Protein AF-A0A9Q3UA24-F1 (afdb_monomer)

Organism: Vibrio parahaemolyticus (NCBI:txid670)

Mean predicted aligned error: 13.11 Å

Solvent-accessible surface area (backbone atoms only — not comparable to full-atom values): 11423 Å² total; per-residue (Å²): 134,86,59,79,54,67,36,32,55,66,57,48,47,68,75,70,37,90,43,80,88,61,27,72,55,59,34,85,90,37,58,76,43,28,66,66,48,48,51,57,54,49,65,65,33,68,74,48,33,72,74,38,55,70,89,58,57,77,62,57,69,77,78,42,65,43,31,48,72,56,51,52,56,50,50,55,53,46,52,54,48,32,48,52,50,36,46,42,69,78,36,76,86,59,73,47,37,17,38,29,96,87,63,34,32,39,41,38,40,73,34,93,51,100,86,33,54,26,25,39,40,36,32,44,69,58,14,75,74,53,70,50,74,25,78,46,70,66,63,48,52,50,50,39,55,76,67,54,42,40,82,32,88,62,48,72,72,66,42,74,84,38,50,52,17,49,38,28,44,54,46,50,54,28,50,74,71,72,35,56,62,73,58,40,44,71,72,43,53,84,41,70,65,50,43,65,45,51,56,87,81,112

pLDDT: mean 80.79, std 12.77, range [42.59, 96.12]

Sequence (202 aa):
MQTNKPITLQTYKNETTFYPEKDLFNDTLLEGVNEQSFELWLKGFPAFQRRFGTTEGKRNLSEMTLPCNKWYRYAEKFEAHCLAETIKSKYPEGFFECRNQNGEIAAFLPEPSDKANFRIALYSLNGPITHHTYNSREEALEELAKSGFKHEEGAVDSLPGILSFDRGVTIGLWADEGIWPSVGFERDKHLPHIKREFAENY

Secondary structure (DSSP, 8-state):
-----EEEHHHHHHHH-SSGGG-GGG-TTSTT-SHHHHHHHHHT-HHHHHHH-SSSTTS-GGG-EEEHHHHHHHHHHHHHHHHHHHHHHH-TT--EEEE-TTS-EEEEEE-SSTT-SEEEEEEETTEEEEEEEESSHHHHHHHHHHTT-EE-TTTGGGSTT-HHHHHHHHHHHHHHTT--HHHHHHHHTTSHHHHHHTTT--

Radius of gyration: 21.51 Å; Cα contacts (8 Å, |Δi|>4): 253; chains: 1; bounding box: 49×52×47 Å

Nearest PDB structures (foldseek):
  6v5b-assembly1_C  TM=6.022E-01  e=2.918E+00  Homo sapiens
  8p94-assembly1_D  TM=7.166E-01  e=6.642E+00  Homo sapiens
  8ezb-assembly1_G  TM=4.521E-01  e=4.669E+00  Homo sapiens
  2bkd-assembly1_N  TM=2.950E-01  e=3.481E+00  Homo sapiens

Foldseek 3Di:
DQDQDWDAPVVLQVVPPPDPCPRQQPPPVFPPRHPVSLQVVQCPDPVSCVVCVPPNVPDDSRPGTGRSVVSVVSSVVVSVVSVVVSQCVVCVVDWFWWAAPQLKIWIWGADPDPPAGIKIWIAHLQATDDMDGHNDPVVVVVVCVVVRIDTDPCSVVVRPPSLNHLLNVQCVVCVVVVHHPVRSCVVCVVPPSSCVSCVPPD

Structure (mmCIF, N/CA/C/O backbone):
data_AF-A0A9Q3UA24-F1
#
_entry.id   AF-A0A9Q3UA24-F1
#
loop_
_atom_site.group_PDB
_atom_site.id
_atom_site.type_symbol
_atom_site.label_atom_id
_atom_site.label_alt_id
_atom_site.label_comp_id
_atom_site.label_asym_id
_atom_site.label_entity_id
_atom_site.label_seq_id
_atom_site.pdbx_PDB_ins_code
_atom_site.Cartn_x
_atom_site.Cartn_y
_atom_site.Cartn_z
_atom_site.occupancy
_atom_site.B_iso_or_equiv
_atom_site.auth_seq_id
_atom_site.auth_comp_id
_atom_site.auth_asym_id
_atom_site.auth_atom_id
_atom_site.pdbx_PDB_model_num
ATOM 1 N N . MET A 1 1 ? 16.301 5.078 -22.016 1.00 43.72 1 MET A N 1
ATOM 2 C CA . MET A 1 1 ? 16.229 3.896 -22.907 1.00 43.72 1 MET A CA 1
ATOM 3 C C . MET A 1 1 ? 16.800 2.701 -22.154 1.00 43.72 1 MET A C 1
ATOM 5 O O . MET A 1 1 ? 18.013 2.601 -22.056 1.00 43.72 1 MET A O 1
ATOM 9 N N . GLN A 1 2 ? 15.968 1.839 -21.560 1.00 51.19 2 GLN A N 1
ATOM 10 C CA . GLN A 1 2 ? 16.469 0.613 -20.921 1.00 51.19 2 GLN A CA 1
ATOM 11 C C . GLN A 1 2 ? 16.849 -0.390 -22.011 1.00 51.19 2 GLN A C 1
ATOM 13 O O . GLN A 1 2 ? 16.019 -0.771 -22.838 1.00 51.19 2 GLN A O 1
ATOM 18 N N . THR A 1 3 ? 18.120 -0.772 -22.060 1.00 53.69 3 THR A N 1
ATOM 19 C CA . THR A 1 3 ? 18.618 -1.727 -23.045 1.00 53.69 3 THR A CA 1
ATOM 20 C C . THR A 1 3 ? 18.126 -3.132 -22.671 1.00 53.69 3 THR A C 1
ATOM 22 O O . THR A 1 3 ? 18.281 -3.593 -21.544 1.00 53.69 3 THR A O 1
ATOM 25 N N . ASN A 1 4 ? 17.540 -3.863 -23.624 1.00 69.38 4 ASN A N 1
ATOM 26 C CA . ASN A 1 4 ? 17.191 -5.288 -23.456 1.00 69.38 4 ASN A CA 1
ATOM 27 C C . ASN A 1 4 ? 18.434 -6.206 -23.459 1.00 69.38 4 ASN A C 1
ATOM 29 O O . ASN A 1 4 ? 18.313 -7.424 -23.604 1.00 69.38 4 ASN A O 1
ATOM 33 N N . LYS A 1 5 ? 19.639 -5.635 -23.346 1.00 82.00 5 LYS A N 1
ATOM 34 C CA . LYS A 1 5 ? 20.890 -6.386 -23.373 1.00 82.00 5 LYS A CA 1
ATOM 35 C C . LYS A 1 5 ? 21.009 -7.199 -22.076 1.00 82.00 5 LYS A C 1
ATOM 37 O O . LYS A 1 5 ? 20.758 -6.647 -21.005 1.00 82.00 5 LYS A O 1
ATOM 42 N N . PRO A 1 6 ? 21.374 -8.492 -22.146 1.00 87.00 6 PRO A N 1
ATOM 43 C CA . PRO A 1 6 ? 21.710 -9.255 -20.954 1.00 87.00 6 PRO A CA 1
ATOM 44 C C . PRO A 1 6 ? 22.911 -8.626 -20.241 1.00 87.00 6 PRO A C 1
ATOM 46 O O . PRO A 1 6 ? 23.958 -8.419 -20.855 1.00 87.00 6 PRO A O 1
ATOM 49 N N . ILE A 1 7 ? 22.746 -8.328 -18.958 1.00 87.94 7 ILE A N 1
ATOM 50 C CA . ILE A 1 7 ? 23.768 -7.771 -18.070 1.00 87.94 7 ILE A CA 1
ATOM 51 C C . ILE A 1 7 ? 23.879 -8.640 -16.817 1.00 87.94 7 ILE A C 1
ATOM 53 O O . ILE A 1 7 ? 22.926 -9.342 -16.462 1.00 87.94 7 ILE A O 1
ATOM 57 N N . THR A 1 8 ? 25.033 -8.619 -16.156 1.00 88.50 8 THR A N 1
ATOM 58 C CA . THR A 1 8 ? 25.208 -9.293 -14.860 1.00 88.50 8 THR A CA 1
ATOM 59 C C . THR A 1 8 ? 24.512 -8.513 -13.747 1.00 88.50 8 THR A C 1
ATOM 61 O O . THR A 1 8 ? 24.179 -7.338 -13.927 1.00 88.50 8 THR A O 1
ATOM 64 N N . LEU A 1 9 ? 24.324 -9.141 -12.582 1.00 85.75 9 LEU A N 1
ATOM 65 C CA . LEU A 1 9 ? 23.828 -8.435 -11.398 1.00 85.75 9 LEU A CA 1
ATOM 66 C C . LEU A 1 9 ? 24.750 -7.268 -11.014 1.00 85.75 9 LEU A C 1
ATOM 68 O O . LEU A 1 9 ? 24.262 -6.184 -10.719 1.00 85.75 9 LEU A O 1
ATOM 72 N N . GLN A 1 10 ? 26.073 -7.453 -11.091 1.00 86.00 10 GLN A N 1
ATOM 73 C CA . GLN A 1 10 ? 27.031 -6.387 -10.782 1.00 86.00 10 GLN A CA 1
ATOM 74 C C . GLN A 1 10 ? 26.877 -5.189 -11.725 1.00 86.00 10 GLN A C 1
ATOM 76 O O . GLN A 1 10 ? 26.888 -4.044 -11.281 1.00 86.00 10 GLN A O 1
ATOM 81 N N . THR A 1 11 ? 26.721 -5.439 -13.029 1.00 86.88 11 THR A N 1
ATOM 82 C CA . THR A 1 11 ? 26.482 -4.366 -14.000 1.00 86.88 11 THR A CA 1
ATOM 83 C C . THR A 1 11 ? 25.153 -3.669 -13.728 1.00 86.88 11 THR A C 1
ATOM 85 O O . THR A 1 11 ? 25.121 -2.446 -13.729 1.00 86.88 11 THR A O 1
ATOM 88 N N . TYR A 1 12 ? 24.090 -4.421 -13.426 1.00 87.19 12 TYR A N 1
ATOM 89 C CA . TYR A 1 12 ? 22.802 -3.849 -13.028 1.00 87.19 12 TYR A CA 1
ATOM 90 C C . TYR A 1 12 ? 22.945 -2.930 -11.807 1.00 87.19 12 TYR A C 1
ATOM 92 O O . TYR A 1 12 ? 22.549 -1.773 -11.884 1.00 87.19 12 TYR A O 1
ATOM 100 N N . LYS A 1 13 ? 23.594 -3.397 -10.731 1.00 84.12 13 LYS A N 1
ATOM 101 C CA . LYS A 1 13 ? 23.851 -2.597 -9.524 1.00 84.12 13 LYS A CA 1
ATOM 102 C C . LYS A 1 13 ? 24.604 -1.308 -9.841 1.00 84.12 13 LYS A C 1
ATOM 104 O O . LYS A 1 13 ? 24.186 -0.243 -9.414 1.00 84.12 13 LYS A O 1
ATOM 109 N N . ASN A 1 14 ? 25.674 -1.385 -10.630 1.00 82.88 14 ASN A N 1
ATOM 110 C CA . ASN A 1 14 ? 26.445 -0.199 -11.011 1.00 82.88 14 ASN A CA 1
ATOM 111 C C . ASN A 1 14 ? 25.615 0.811 -11.827 1.00 82.88 14 ASN A C 1
ATOM 113 O O . ASN A 1 14 ? 25.883 2.006 -11.766 1.00 82.88 14 ASN A O 1
ATOM 117 N N . GLU A 1 15 ? 24.635 0.343 -12.607 1.00 81.75 15 GLU A N 1
ATOM 118 C CA . GLU A 1 15 ? 23.749 1.200 -13.404 1.00 81.75 15 GLU A CA 1
ATOM 119 C C . GLU A 1 15 ? 22.594 1.803 -12.587 1.00 81.75 15 GLU A C 1
ATOM 121 O O . GLU A 1 15 ? 22.107 2.878 -12.937 1.00 81.75 15 GLU A O 1
ATOM 126 N N . THR A 1 16 ? 22.135 1.133 -11.524 1.00 74.06 16 THR A N 1
ATOM 127 C CA . THR A 1 16 ? 20.965 1.561 -10.734 1.00 74.06 16 THR A CA 1
ATOM 128 C C . THR A 1 16 ? 21.309 2.209 -9.397 1.00 74.06 16 THR A C 1
ATOM 130 O O . THR A 1 16 ? 20.525 3.006 -8.883 1.00 74.06 16 THR A O 1
ATOM 133 N N . THR A 1 17 ? 22.472 1.899 -8.830 1.00 69.12 17 THR A N 1
ATOM 134 C CA . THR A 1 17 ? 22.925 2.410 -7.536 1.00 69.12 17 THR A CA 1
ATOM 135 C C . THR A 1 17 ? 23.747 3.677 -7.753 1.00 69.12 17 THR A C 1
ATOM 137 O O . THR A 1 17 ? 24.965 3.640 -7.902 1.00 69.12 17 THR A O 1
ATOM 140 N N . PHE A 1 18 ? 23.069 4.827 -7.782 1.00 54.69 18 PHE A N 1
ATOM 141 C CA . PHE A 1 18 ? 23.724 6.137 -7.912 1.00 54.69 18 PHE A CA 1
ATOM 142 C C . PHE A 1 18 ? 24.484 6.565 -6.647 1.00 54.69 18 PHE A C 1
ATOM 144 O O . PHE A 1 18 ? 25.401 7.378 -6.729 1.00 54.69 18 PHE A O 1
ATOM 151 N N . TYR A 1 19 ? 24.100 6.021 -5.491 1.00 54.62 19 TYR A N 1
ATOM 152 C CA . TYR A 1 19 ? 24.671 6.322 -4.182 1.00 54.62 19 TYR A CA 1
ATOM 153 C C . TYR A 1 19 ? 24.793 5.019 -3.372 1.00 54.62 19 TYR A C 1
ATOM 155 O O . TYR A 1 19 ? 23.822 4.260 -3.368 1.00 54.62 19 TYR A O 1
ATOM 163 N N . PRO A 1 20 ? 25.925 4.722 -2.705 1.00 56.66 20 PRO A N 1
ATOM 164 C CA . PRO A 1 20 ? 26.114 3.480 -1.940 1.00 56.66 20 PRO A CA 1
ATOM 165 C C . PRO A 1 20 ? 25.064 3.232 -0.846 1.00 56.66 20 PRO A C 1
ATOM 167 O O . PRO A 1 20 ? 24.703 2.089 -0.590 1.00 56.66 20 PRO A O 1
ATOM 170 N N . GLU A 1 21 ? 24.537 4.293 -0.236 1.00 53.41 21 GLU A N 1
ATOM 171 C CA . GLU A 1 21 ? 23.437 4.271 0.739 1.00 53.41 21 GLU A CA 1
ATOM 172 C C . GLU A 1 21 ? 22.056 3.986 0.121 1.00 53.41 21 GLU A C 1
ATOM 174 O O . GLU A 1 21 ? 21.080 3.813 0.841 1.00 53.41 21 GLU A O 1
ATOM 179 N N . LYS A 1 22 ? 21.970 3.940 -1.212 1.00 53.28 22 LYS A N 1
ATOM 180 C CA . LYS A 1 22 ? 20.790 3.526 -1.986 1.00 53.28 22 LYS A CA 1
ATOM 181 C C . LYS A 1 22 ? 21.005 2.181 -2.681 1.00 53.28 22 LYS A C 1
ATOM 183 O O . LYS A 1 22 ? 20.247 1.833 -3.587 1.00 53.28 22 LYS A O 1
ATOM 188 N N . ASP A 1 23 ? 22.062 1.448 -2.323 1.00 67.75 23 ASP A N 1
ATOM 189 C CA . ASP A 1 23 ? 22.209 0.063 -2.759 1.00 67.75 23 ASP A CA 1
ATOM 190 C C . ASP A 1 23 ? 21.119 -0.754 -2.074 1.00 67.75 23 ASP A C 1
ATOM 192 O O . ASP A 1 23 ? 21.172 -0.949 -0.861 1.00 67.75 23 ASP A O 1
ATOM 196 N N . LEU A 1 24 ? 20.150 -1.241 -2.857 1.00 64.44 24 LEU A N 1
ATOM 197 C CA . LEU A 1 24 ? 19.078 -2.096 -2.352 1.00 64.44 24 LEU A CA 1
ATOM 198 C C . LEU A 1 24 ? 19.654 -3.223 -1.492 1.00 64.44 24 LEU A C 1
ATOM 200 O O . LEU A 1 24 ? 19.088 -3.538 -0.464 1.00 64.44 24 LEU A O 1
ATOM 204 N N . PHE A 1 25 ? 20.805 -3.793 -1.859 1.00 71.06 25 PHE A N 1
ATOM 205 C CA . PHE A 1 25 ? 21.423 -4.919 -1.149 1.00 71.06 25 PHE A CA 1
ATOM 206 C C . PHE A 1 25 ? 22.255 -4.522 0.081 1.00 71.06 25 PHE A C 1
ATOM 208 O O . PHE A 1 25 ? 23.028 -5.341 0.577 1.00 71.06 25 PHE A O 1
ATOM 215 N N . ASN A 1 26 ? 22.136 -3.277 0.537 1.00 65.88 26 ASN A N 1
ATOM 216 C CA . ASN A 1 26 ? 22.785 -2.757 1.736 1.00 65.88 26 ASN A CA 1
ATOM 217 C C . ASN A 1 26 ? 21.831 -1.869 2.558 1.00 65.88 26 ASN A C 1
ATOM 219 O O . ASN A 1 26 ? 22.284 -1.028 3.336 1.00 65.88 26 ASN A O 1
ATOM 223 N N . ASP A 1 27 ? 20.517 -2.020 2.360 1.00 63.12 27 ASP A N 1
ATOM 224 C CA . ASP A 1 27 ? 19.518 -1.253 3.097 1.00 63.12 27 ASP A CA 1
ATOM 225 C C . ASP A 1 27 ? 19.470 -1.718 4.559 1.00 63.12 27 ASP A C 1
ATOM 227 O O . ASP A 1 27 ? 19.056 -2.834 4.873 1.00 63.12 27 ASP A O 1
ATOM 231 N N . THR A 1 28 ? 19.916 -0.850 5.466 1.00 58.38 28 THR A N 1
ATOM 232 C CA . THR A 1 28 ? 19.961 -1.120 6.907 1.00 58.38 28 THR A CA 1
ATOM 233 C C . THR A 1 28 ? 18.598 -0.992 7.588 1.00 58.38 28 THR A C 1
ATOM 235 O O . THR A 1 28 ? 18.466 -1.389 8.747 1.00 58.38 28 THR A O 1
ATOM 238 N N . LEU A 1 29 ? 17.583 -0.452 6.903 1.00 58.34 29 LEU A N 1
ATOM 239 C CA . LEU A 1 29 ? 16.221 -0.302 7.423 1.00 58.34 29 LEU A CA 1
ATOM 240 C C . LEU A 1 29 ? 15.387 -1.579 7.255 1.00 58.34 29 LEU A C 1
ATOM 242 O O . LEU A 1 29 ? 14.440 -1.799 8.020 1.00 58.34 29 LEU A O 1
ATOM 246 N N . LEU A 1 30 ? 15.745 -2.422 6.283 1.00 62.00 30 LEU A N 1
ATOM 247 C CA . LEU A 1 30 ? 15.066 -3.673 5.961 1.00 62.00 30 LEU A CA 1
ATOM 248 C C . LEU A 1 30 ? 15.888 -4.875 6.456 1.00 62.00 30 LEU A C 1
ATOM 250 O O . LEU A 1 30 ? 17.040 -5.080 6.072 1.00 62.00 30 LEU A O 1
ATOM 254 N N . GLU A 1 31 ? 15.295 -5.705 7.313 1.00 60.44 31 GLU A N 1
ATOM 255 C CA . GLU A 1 31 ? 15.982 -6.866 7.878 1.00 60.44 31 GLU A CA 1
ATOM 256 C C . GLU A 1 31 ? 16.335 -7.886 6.786 1.00 60.44 31 GLU A C 1
ATOM 258 O O . GLU A 1 31 ? 15.507 -8.282 5.965 1.00 60.44 31 GLU A O 1
ATOM 263 N N . GLY A 1 32 ? 17.592 -8.341 6.787 1.00 63.91 32 GLY A N 1
ATOM 264 C CA . GLY A 1 32 ? 18.045 -9.424 5.915 1.00 63.91 32 GLY A CA 1
ATOM 265 C C . GLY A 1 32 ? 18.234 -9.043 4.446 1.00 63.91 32 GLY A C 1
ATOM 266 O O . GLY A 1 32 ? 18.469 -9.942 3.635 1.00 63.91 32 GLY A O 1
ATOM 267 N N . VAL A 1 33 ? 18.182 -7.757 4.086 1.00 74.38 33 VAL A N 1
ATOM 268 C CA . VAL A 1 33 ? 18.399 -7.312 2.705 1.00 74.38 33 VAL A CA 1
ATOM 269 C C . VAL A 1 33 ? 19.886 -7.293 2.370 1.00 74.38 33 VAL A C 1
ATOM 271 O O . VAL A 1 33 ? 20.628 -6.387 2.72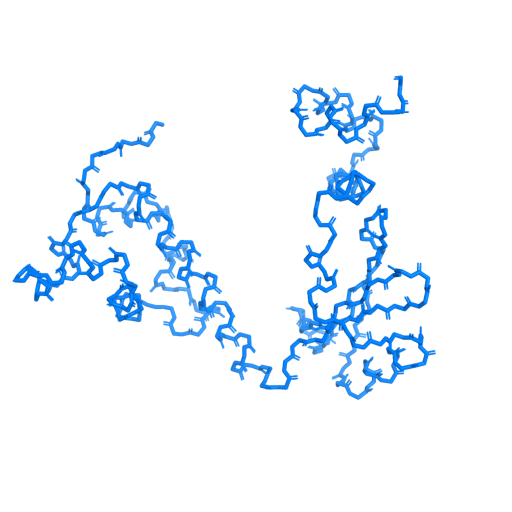6 1.00 74.38 33 VAL A O 1
ATOM 274 N N . ASN A 1 34 ? 20.332 -8.339 1.680 1.00 83.19 34 ASN A N 1
ATOM 275 C CA . ASN A 1 34 ? 21.683 -8.450 1.144 1.00 83.19 34 ASN A CA 1
ATOM 276 C C . ASN A 1 34 ? 21.708 -9.371 -0.085 1.00 83.19 34 ASN A C 1
ATOM 278 O O . ASN A 1 34 ? 20.728 -10.057 -0.392 1.00 83.19 34 ASN A O 1
ATOM 282 N N . GLU A 1 35 ? 22.838 -9.391 -0.795 1.00 81.88 35 GLU A N 1
ATOM 283 C CA . GLU A 1 35 ? 23.000 -10.184 -2.022 1.00 81.88 35 GLU A CA 1
ATOM 284 C C . GLU A 1 35 ? 22.788 -11.687 -1.799 1.00 81.88 35 GLU A C 1
ATOM 286 O O . GLU A 1 35 ? 22.205 -12.358 -2.650 1.00 81.88 35 GLU A O 1
ATOM 291 N N . GLN A 1 36 ? 23.212 -12.218 -0.649 1.00 83.38 36 GLN A N 1
ATOM 292 C CA . GLN A 1 36 ? 23.066 -13.636 -0.327 1.00 83.38 36 GLN A CA 1
ATOM 293 C C . GLN A 1 36 ? 21.593 -14.008 -0.114 1.00 83.38 36 GLN A C 1
ATOM 295 O O . GLN A 1 36 ? 21.119 -15.009 -0.657 1.00 83.38 36 GLN A O 1
ATOM 300 N N . SER A 1 37 ? 20.848 -13.191 0.630 1.00 84.38 37 SER A N 1
ATOM 301 C CA . SER A 1 37 ? 19.404 -13.359 0.816 1.00 84.38 37 SER A CA 1
ATOM 302 C C . SER A 1 37 ? 18.651 -13.238 -0.508 1.00 84.38 37 SER A C 1
ATOM 304 O O . SER A 1 37 ? 17.760 -14.044 -0.780 1.00 84.38 37 SER A O 1
ATOM 306 N N . PHE A 1 38 ? 19.041 -12.288 -1.364 1.00 87.00 38 PHE A N 1
ATOM 307 C CA . PHE A 1 38 ? 18.468 -12.143 -2.701 1.00 87.00 38 PHE A CA 1
ATOM 308 C C . PHE A 1 38 ? 18.719 -13.377 -3.565 1.00 87.00 38 PHE A C 1
ATOM 310 O O . PHE A 1 38 ? 17.803 -13.864 -4.225 1.00 87.00 38 PHE A O 1
ATOM 317 N N . GLU A 1 39 ? 19.939 -13.918 -3.542 1.00 85.62 39 GLU A N 1
ATOM 318 C CA . GLU A 1 39 ? 20.287 -15.129 -4.278 1.00 85.62 39 GLU A CA 1
ATOM 319 C C . GLU A 1 39 ? 19.446 -16.330 -3.831 1.00 85.62 39 GLU A C 1
ATOM 321 O O . GLU A 1 39 ? 18.909 -17.058 -4.674 1.00 85.62 39 GLU A O 1
ATOM 326 N N . LEU A 1 40 ? 19.302 -16.529 -2.519 1.00 85.12 40 LEU A N 1
ATOM 327 C CA . LEU A 1 40 ? 18.481 -17.600 -1.951 1.00 85.12 40 LEU A CA 1
ATOM 328 C C . LEU A 1 40 ? 17.008 -17.441 -2.338 1.00 85.12 40 LEU A C 1
ATOM 330 O O . LEU A 1 40 ? 16.394 -18.390 -2.832 1.00 85.12 40 LEU A O 1
ATOM 334 N N . TRP A 1 41 ? 16.466 -16.233 -2.175 1.00 88.31 41 TRP A N 1
ATOM 335 C CA . TRP A 1 41 ? 15.093 -15.900 -2.540 1.00 88.31 41 TRP A CA 1
ATOM 336 C C . TRP A 1 41 ? 14.838 -16.135 -4.031 1.00 88.31 41 TRP A C 1
ATOM 338 O O . TRP A 1 41 ? 13.898 -16.841 -4.398 1.00 88.31 41 TRP A O 1
ATOM 348 N N . LEU A 1 42 ? 15.719 -15.636 -4.904 1.00 86.50 42 LEU A N 1
ATOM 349 C CA . LEU A 1 42 ? 15.587 -15.732 -6.357 1.00 86.50 42 LEU A CA 1
ATOM 350 C C . LEU A 1 42 ? 15.642 -17.185 -6.842 1.00 86.50 42 LEU A C 1
ATOM 352 O O . LEU A 1 42 ? 14.843 -17.585 -7.695 1.00 86.50 42 LEU A O 1
ATOM 356 N N . LYS A 1 43 ? 16.531 -18.002 -6.261 1.00 82.62 43 LYS A N 1
ATOM 357 C CA . LYS A 1 43 ? 16.606 -19.449 -6.522 1.00 82.62 43 LYS A CA 1
ATOM 358 C C . LYS A 1 43 ? 15.339 -20.194 -6.100 1.00 82.62 43 LYS A C 1
ATOM 360 O O . LYS A 1 43 ? 15.102 -21.281 -6.621 1.00 82.62 43 LYS A O 1
ATOM 365 N N . GLY A 1 44 ? 14.512 -19.620 -5.228 1.00 80.94 44 GLY A N 1
ATOM 366 C CA . GLY A 1 44 ? 13.187 -20.128 -4.868 1.00 80.94 44 GLY A CA 1
ATOM 367 C C . GLY A 1 44 ? 12.089 -19.858 -5.906 1.00 80.94 44 GLY A C 1
ATOM 368 O O . GLY A 1 44 ? 11.048 -20.509 -5.863 1.00 80.94 44 GLY A O 1
ATOM 369 N N . PHE A 1 45 ? 12.288 -18.950 -6.874 1.00 82.38 45 PHE A N 1
ATOM 370 C CA . PHE A 1 45 ? 11.243 -18.613 -7.850 1.00 82.38 45 PHE A CA 1
ATOM 371 C C . PHE A 1 45 ? 11.073 -19.708 -8.909 1.00 82.38 45 PHE A C 1
ATOM 373 O O . PHE A 1 45 ? 11.991 -19.932 -9.702 1.00 82.38 45 PHE A O 1
ATOM 380 N N . PRO A 1 46 ? 9.871 -20.292 -9.087 1.00 77.38 46 PRO A N 1
ATOM 381 C CA . PRO A 1 46 ? 9.652 -21.350 -10.079 1.00 77.38 46 PRO A CA 1
ATOM 382 C C . PRO A 1 46 ? 9.951 -20.916 -11.520 1.00 77.38 46 PRO A C 1
ATOM 384 O O . PRO A 1 46 ? 10.374 -21.706 -12.361 1.00 77.38 46 PRO A O 1
ATOM 387 N N . ALA A 1 47 ? 9.724 -19.641 -11.850 1.00 76.00 47 ALA A N 1
ATOM 388 C CA . ALA A 1 47 ? 10.070 -19.091 -13.162 1.00 76.00 47 ALA A CA 1
ATOM 389 C C . ALA A 1 47 ? 11.590 -18.986 -13.375 1.00 76.00 47 ALA A C 1
ATOM 391 O O . ALA A 1 47 ? 12.064 -19.176 -14.493 1.00 76.00 47 ALA A O 1
ATOM 392 N N . PHE A 1 48 ? 12.340 -18.705 -12.308 1.00 78.75 48 PHE A N 1
ATOM 393 C CA . PHE A 1 48 ? 13.797 -18.658 -12.332 1.00 78.75 48 PHE A CA 1
ATOM 394 C C . PHE A 1 48 ? 14.378 -20.075 -12.421 1.00 78.75 48 PHE A C 1
ATOM 396 O O . PHE A 1 48 ? 15.165 -20.362 -13.321 1.00 78.75 48 PHE A O 1
ATOM 403 N N . GLN A 1 49 ? 13.886 -21.001 -11.592 1.00 76.69 49 GLN A N 1
ATOM 404 C CA . GLN A 1 49 ? 14.272 -22.415 -11.612 1.00 76.69 49 GLN A CA 1
ATOM 405 C C . GLN A 1 49 ? 13.987 -23.095 -12.954 1.00 76.69 49 GLN A C 1
ATOM 407 O O . GLN A 1 49 ? 14.815 -23.848 -13.449 1.00 76.69 49 GLN A O 1
ATOM 412 N N . ARG A 1 50 ? 12.855 -22.814 -13.608 1.00 75.00 50 ARG A N 1
ATOM 413 C CA . ARG A 1 50 ? 12.578 -23.386 -14.939 1.00 75.00 50 ARG A CA 1
ATOM 414 C C . ARG A 1 50 ? 13.571 -22.934 -16.006 1.00 75.00 50 ARG A C 1
ATOM 416 O O . ARG A 1 50 ? 13.838 -23.684 -16.936 1.00 75.00 50 ARG A O 1
ATOM 423 N N . ARG A 1 51 ? 14.095 -21.713 -15.887 1.00 72.69 51 ARG A N 1
ATOM 424 C CA . ARG A 1 51 ? 15.010 -21.130 -16.871 1.00 72.69 51 ARG A CA 1
ATOM 425 C C . ARG A 1 51 ? 16.471 -21.486 -16.607 1.00 72.69 51 ARG A C 1
ATOM 427 O O . ARG A 1 51 ? 17.211 -21.661 -17.563 1.00 72.69 51 ARG A O 1
ATOM 434 N N . PHE A 1 52 ? 16.864 -21.591 -15.340 1.00 71.19 52 PHE A N 1
ATOM 435 C CA . PHE A 1 52 ? 18.265 -21.754 -14.936 1.00 71.19 52 PHE A CA 1
ATOM 436 C C . PHE A 1 52 ? 18.530 -23.018 -14.109 1.00 71.19 52 PHE A C 1
ATOM 438 O O . PHE A 1 52 ? 19.668 -23.289 -13.764 1.00 71.19 52 PHE A O 1
ATOM 445 N N . GLY A 1 53 ? 17.513 -23.816 -13.782 1.00 62.47 53 GLY A N 1
ATOM 446 C CA . GLY A 1 53 ? 17.624 -24.987 -12.904 1.00 62.47 53 GLY A CA 1
ATOM 447 C C . GLY A 1 53 ? 18.093 -26.275 -13.583 1.00 62.47 53 GLY A C 1
ATOM 448 O O . GLY A 1 53 ? 18.288 -27.274 -12.896 1.00 62.47 53 GLY A O 1
ATOM 449 N N . THR A 1 54 ? 18.307 -26.284 -14.903 1.00 56.53 54 THR A N 1
ATOM 450 C CA . THR A 1 54 ? 18.864 -27.443 -15.621 1.00 56.53 54 THR A CA 1
ATOM 451 C C . THR A 1 54 ? 20.331 -27.185 -15.964 1.00 56.53 54 THR A C 1
ATOM 453 O O . THR A 1 54 ? 20.648 -26.358 -16.808 1.00 56.53 54 THR A O 1
ATOM 456 N N . THR A 1 55 ? 21.231 -27.868 -15.248 1.00 54.22 55 THR A N 1
ATOM 457 C CA . THR A 1 55 ? 22.700 -27.955 -15.442 1.00 54.22 55 THR A CA 1
ATOM 458 C C . THR A 1 55 ? 23.515 -26.648 -15.333 1.00 54.22 55 THR A C 1
ATOM 460 O O . THR A 1 55 ? 24.626 -26.683 -14.814 1.00 54.22 55 THR A O 1
ATOM 463 N N . GLU A 1 56 ? 22.966 -25.484 -15.691 1.00 51.66 56 GLU A N 1
ATOM 464 C CA . GLU A 1 56 ? 23.518 -24.144 -15.417 1.00 51.66 56 GLU A CA 1
ATOM 465 C C . GLU A 1 56 ? 23.205 -23.638 -13.992 1.00 51.66 56 GLU A C 1
ATOM 467 O O . GLU A 1 56 ? 23.789 -22.657 -13.535 1.00 51.66 56 GLU A O 1
ATOM 472 N N . GLY A 1 57 ? 22.348 -24.348 -13.249 1.00 48.62 57 GLY A N 1
ATOM 473 C CA . GLY A 1 57 ? 21.836 -23.973 -11.919 1.00 48.62 57 GLY A CA 1
ATOM 474 C C . GLY A 1 57 ? 22.824 -24.068 -10.757 1.00 48.62 57 GLY A C 1
ATOM 475 O O . GLY A 1 57 ? 22.424 -23.936 -9.603 1.00 48.62 57 GLY A O 1
ATOM 476 N N . LYS A 1 58 ? 24.106 -24.307 -11.051 1.00 51.78 58 LYS A N 1
ATOM 477 C CA . LYS A 1 58 ? 25.213 -24.241 -10.086 1.00 51.78 58 LYS A CA 1
ATOM 478 C C . LYS A 1 58 ? 26.116 -23.020 -10.275 1.00 51.78 58 LYS A C 1
ATOM 480 O O . LYS A 1 58 ? 27.043 -22.859 -9.489 1.00 51.78 58 LYS A O 1
ATOM 485 N N . ARG A 1 59 ? 25.885 -22.185 -11.295 1.00 58.62 59 ARG A N 1
ATOM 486 C CA . ARG A 1 59 ? 26.628 -20.927 -11.430 1.00 58.62 59 ARG A CA 1
ATOM 487 C C . ARG A 1 59 ? 26.240 -19.984 -10.292 1.00 58.62 59 ARG A C 1
ATOM 489 O O . ARG A 1 59 ? 25.072 -19.931 -9.902 1.00 58.62 59 ARG A O 1
ATOM 496 N N . ASN A 1 60 ? 27.221 -19.275 -9.749 1.00 66.56 60 ASN A N 1
ATOM 497 C CA . ASN A 1 60 ? 26.971 -18.217 -8.774 1.00 66.56 60 ASN A CA 1
ATOM 498 C C . ASN A 1 60 ? 26.161 -17.100 -9.447 1.00 66.56 60 ASN A C 1
ATOM 500 O O . ASN A 1 60 ? 26.319 -16.858 -10.646 1.00 66.56 60 ASN A O 1
ATOM 504 N N . LEU A 1 61 ? 25.303 -16.405 -8.694 1.00 73.62 61 LEU A N 1
ATOM 505 C CA . LEU A 1 61 ? 24.483 -15.302 -9.219 1.00 73.62 61 LEU A CA 1
ATOM 506 C C . LEU A 1 61 ? 25.313 -14.233 -9.963 1.00 73.62 61 LEU A C 1
ATOM 508 O O . LEU A 1 61 ? 24.839 -13.637 -10.930 1.00 73.62 61 LEU A O 1
ATOM 512 N N . SER A 1 62 ? 26.571 -14.050 -9.555 1.00 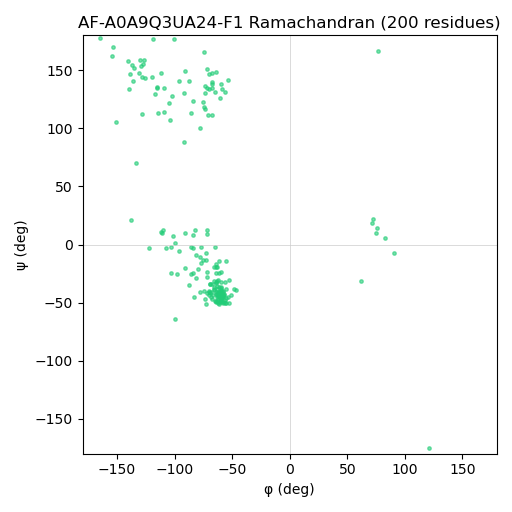70.94 62 SER A N 1
ATOM 513 C CA . SER A 1 62 ? 27.558 -13.153 -10.167 1.00 70.94 62 SER A CA 1
ATOM 514 C C . SER A 1 62 ? 27.900 -13.481 -11.628 1.00 70.94 62 SER A C 1
ATOM 516 O O . SER A 1 62 ? 28.293 -12.591 -12.379 1.00 70.94 62 SER A O 1
ATOM 518 N N . GLU A 1 63 ? 27.720 -14.731 -12.054 1.00 74.44 63 GLU A N 1
ATOM 519 C CA . GLU A 1 63 ? 28.019 -15.212 -13.409 1.00 74.44 63 GLU A CA 1
ATOM 520 C C . GLU A 1 63 ? 26.780 -15.221 -14.319 1.00 74.44 63 GLU A C 1
ATOM 522 O O . GLU A 1 63 ? 26.872 -15.518 -15.513 1.00 74.44 63 GLU A O 1
ATOM 527 N N . MET A 1 64 ? 25.601 -14.918 -13.770 1.00 80.25 64 MET A N 1
ATOM 528 C CA . MET A 1 64 ? 24.341 -14.950 -14.504 1.00 80.25 64 MET A CA 1
ATOM 529 C C . MET A 1 64 ? 24.068 -13.624 -15.202 1.00 80.25 64 MET A C 1
ATOM 531 O O . MET A 1 64 ? 24.261 -12.549 -14.638 1.00 80.25 64 MET A O 1
ATOM 535 N N . THR A 1 65 ? 23.534 -13.700 -16.422 1.00 85.31 65 THR A N 1
ATOM 536 C CA . THR A 1 65 ? 23.107 -12.517 -17.176 1.00 85.31 65 THR A CA 1
ATOM 537 C C . THR A 1 65 ? 21.609 -12.531 -17.444 1.00 85.31 65 THR A C 1
ATOM 539 O O . THR A 1 65 ? 21.079 -13.496 -18.002 1.00 85.31 65 THR A O 1
ATOM 542 N N . LEU A 1 66 ? 20.932 -11.428 -17.128 1.00 85.44 66 LEU A N 1
ATOM 543 C CA . LEU A 1 66 ? 19.528 -11.185 -17.457 1.00 85.44 66 LEU A CA 1
ATOM 544 C C . LEU A 1 66 ? 19.367 -9.821 -18.130 1.00 85.44 66 LEU A C 1
ATOM 546 O O . LEU A 1 66 ? 20.170 -8.922 -17.890 1.00 85.44 66 LEU A O 1
ATOM 550 N N . PRO A 1 67 ? 18.329 -9.629 -18.962 1.00 88.56 67 PRO A N 1
ATOM 551 C CA . PRO A 1 67 ? 17.946 -8.293 -19.401 1.00 88.56 67 PRO A CA 1
ATOM 552 C C . PRO A 1 67 ? 17.714 -7.362 -18.200 1.00 88.56 67 PRO A C 1
ATOM 554 O O . PRO A 1 67 ? 17.127 -7.790 -17.204 1.00 88.56 67 PRO A O 1
ATOM 557 N N . CYS A 1 68 ? 18.121 -6.095 -18.309 1.00 84.00 68 CYS A N 1
ATOM 558 C CA . CYS A 1 68 ? 18.030 -5.106 -17.225 1.00 84.00 68 CYS A CA 1
ATOM 559 C C . CYS A 1 68 ? 16.621 -5.024 -16.594 1.00 84.00 68 CYS A C 1
ATOM 561 O O . CYS A 1 68 ? 16.464 -5.078 -15.377 1.00 84.00 68 CYS A O 1
ATOM 563 N N . ASN A 1 69 ? 15.564 -5.036 -17.412 1.00 82.69 69 ASN A N 1
ATOM 564 C CA . ASN A 1 69 ? 14.177 -5.014 -16.928 1.00 82.69 69 ASN A CA 1
ATOM 565 C C . ASN A 1 69 ? 13.764 -6.257 -16.113 1.00 82.69 69 ASN A C 1
ATOM 567 O O . ASN A 1 69 ? 12.815 -6.198 -15.332 1.00 82.69 69 ASN A O 1
ATOM 571 N N . LYS A 1 70 ? 14.428 -7.402 -16.305 1.00 86.56 70 LYS A N 1
ATOM 572 C CA . LYS A 1 70 ? 14.191 -8.607 -15.506 1.00 86.56 70 LYS A CA 1
ATOM 573 C C . LYS A 1 70 ? 14.871 -8.487 -14.153 1.00 86.56 70 LYS A C 1
ATOM 575 O O . LYS A 1 70 ? 14.233 -8.841 -13.169 1.00 86.56 70 LYS A O 1
ATOM 580 N N . TRP A 1 71 ? 16.094 -7.954 -14.106 1.00 86.81 71 TRP A N 1
ATOM 581 C CA . TRP A 1 71 ? 16.752 -7.627 -12.840 1.00 86.81 71 TRP A CA 1
ATOM 582 C C . TRP A 1 71 ? 15.912 -6.662 -12.017 1.00 86.81 71 TRP A C 1
ATOM 584 O O . TRP A 1 71 ? 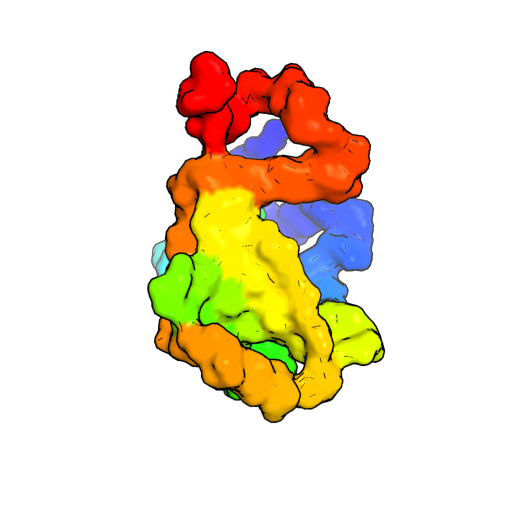15.583 -6.989 -10.883 1.00 86.81 71 TRP A O 1
ATOM 594 N N . TYR A 1 72 ? 15.454 -5.570 -12.632 1.00 84.69 72 TYR A N 1
ATOM 595 C CA . TYR A 1 72 ? 14.582 -4.594 -11.982 1.00 84.69 72 TYR A CA 1
ATOM 596 C C . TYR A 1 72 ? 13.345 -5.237 -11.339 1.00 84.69 72 TYR A C 1
ATOM 598 O O . TYR A 1 72 ? 13.103 -5.070 -10.151 1.00 84.69 72 TYR A O 1
ATOM 606 N N . ARG A 1 73 ? 12.608 -6.068 -12.088 1.00 85.75 73 ARG A N 1
ATOM 607 C CA . ARG A 1 73 ? 11.414 -6.755 -11.561 1.00 85.75 73 ARG A CA 1
ATOM 608 C C . AR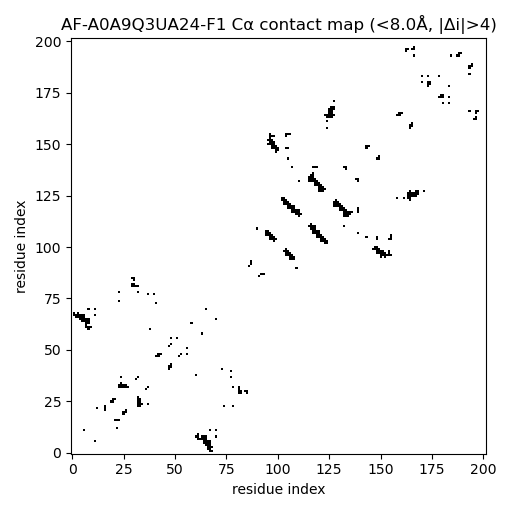G A 1 73 ? 11.711 -7.741 -10.433 1.00 85.75 73 ARG A C 1
ATOM 610 O O . ARG A 1 73 ? 10.837 -7.989 -9.610 1.00 85.75 73 ARG A O 1
ATOM 617 N N . TYR A 1 74 ? 12.873 -8.392 -10.444 1.00 88.25 74 TYR A N 1
ATOM 618 C CA . TYR A 1 74 ? 13.259 -9.277 -9.346 1.00 88.25 74 TYR A CA 1
ATOM 619 C C . TYR A 1 74 ? 13.676 -8.476 -8.113 1.00 88.25 74 TYR A C 1
ATOM 621 O O . TYR A 1 74 ? 13.274 -8.851 -7.021 1.00 88.25 74 TYR A O 1
ATOM 629 N N . ALA A 1 75 ? 14.409 -7.377 -8.296 1.00 85.44 75 ALA A N 1
ATOM 630 C CA . ALA A 1 75 ? 14.807 -6.470 -7.226 1.00 85.44 75 ALA A CA 1
ATOM 631 C C . ALA A 1 75 ? 13.585 -5.848 -6.527 1.00 85.44 75 ALA A C 1
ATOM 633 O O . ALA A 1 75 ? 13.445 -6.008 -5.324 1.00 85.44 75 ALA A O 1
ATOM 634 N N . GLU A 1 76 ? 12.644 -5.275 -7.283 1.00 82.25 76 GLU A N 1
ATOM 635 C CA . GLU A 1 76 ? 11.395 -4.691 -6.758 1.00 82.25 76 GLU A CA 1
ATOM 636 C C . GLU A 1 76 ? 10.566 -5.713 -5.957 1.00 82.25 76 GLU A C 1
ATOM 638 O O . GLU A 1 76 ? 10.075 -5.444 -4.864 1.00 82.25 76 GLU A O 1
ATOM 643 N N . LYS A 1 77 ? 10.439 -6.941 -6.472 1.00 85.38 77 LYS A N 1
ATOM 644 C CA . LYS A 1 77 ? 9.726 -8.014 -5.765 1.00 85.38 77 LYS A CA 1
ATOM 645 C C . LYS A 1 77 ? 10.454 -8.496 -4.515 1.00 85.38 77 LYS A C 1
ATOM 647 O O . LYS A 1 77 ? 9.797 -8.925 -3.570 1.00 85.38 77 LYS A O 1
ATOM 652 N N . PHE A 1 78 ? 11.782 -8.494 -4.540 1.00 85.56 78 PHE A N 1
ATOM 653 C CA . PHE A 1 78 ? 12.587 -8.865 -3.387 1.00 85.56 78 PHE A CA 1
ATOM 654 C C . PHE A 1 78 ? 12.495 -7.805 -2.296 1.00 85.56 78 PHE A C 1
ATOM 656 O O . PHE A 1 78 ? 12.268 -8.153 -1.147 1.00 85.56 78 PHE A O 1
ATOM 663 N N . GLU A 1 79 ? 12.570 -6.528 -2.663 1.00 78.12 79 GLU A N 1
ATOM 664 C CA . GLU A 1 79 ? 12.353 -5.399 -1.760 1.00 78.12 79 GLU A CA 1
ATOM 665 C C . GLU A 1 79 ? 10.987 -5.496 -1.073 1.00 78.12 79 GLU A C 1
ATOM 667 O O . GLU A 1 79 ? 10.910 -5.497 0.154 1.00 78.12 79 GLU A O 1
ATOM 672 N N . ALA A 1 80 ? 9.915 -5.708 -1.846 1.00 72.88 80 ALA A N 1
ATOM 673 C CA . ALA A 1 80 ? 8.574 -5.907 -1.299 1.00 72.88 80 ALA A CA 1
ATOM 674 C C . ALA A 1 80 ? 8.490 -7.128 -0.363 1.00 72.88 80 ALA A C 1
ATOM 676 O O . ALA A 1 80 ? 7.823 -7.081 0.671 1.00 72.88 80 ALA A O 1
ATOM 677 N N . HIS A 1 81 ? 9.179 -8.223 -0.704 1.00 81.06 81 HIS A N 1
ATOM 678 C CA . HIS A 1 81 ? 9.262 -9.404 0.154 1.00 81.06 81 HIS A CA 1
ATOM 679 C C . HIS A 1 81 ? 9.987 -9.102 1.471 1.00 81.06 81 HIS A C 1
ATOM 681 O O . HIS A 1 81 ? 9.463 -9.426 2.532 1.00 81.06 81 HIS A O 1
ATOM 687 N N . CYS A 1 82 ? 11.153 -8.462 1.424 1.00 75.62 82 CYS A N 1
ATOM 688 C CA . CYS A 1 82 ? 11.925 -8.115 2.611 1.00 75.62 82 CYS A CA 1
ATOM 689 C C . CYS A 1 82 ? 11.211 -7.095 3.493 1.00 75.62 82 CYS A C 1
ATOM 691 O O . CYS A 1 82 ? 11.252 -7.225 4.714 1.00 75.62 82 CYS A O 1
ATOM 693 N N . LEU A 1 83 ? 10.502 -6.133 2.900 1.00 67.50 83 LEU A N 1
ATOM 694 C CA . LEU A 1 83 ? 9.612 -5.237 3.629 1.00 67.50 83 LEU A CA 1
ATOM 695 C C . LEU A 1 83 ? 8.543 -6.039 4.376 1.00 67.50 83 LEU A C 1
ATOM 697 O O . LEU A 1 83 ? 8.400 -5.882 5.587 1.00 67.50 83 LEU A O 1
ATOM 701 N N . ALA A 1 84 ? 7.854 -6.956 3.693 1.00 66.25 84 ALA A N 1
ATOM 702 C CA . ALA A 1 84 ? 6.838 -7.799 4.314 1.00 66.25 84 ALA A CA 1
ATOM 703 C C . ALA A 1 84 ? 7.403 -8.668 5.453 1.00 66.25 84 ALA A C 1
ATOM 705 O O . ALA A 1 84 ? 6.788 -8.750 6.513 1.00 66.25 84 ALA A O 1
ATOM 706 N N . GLU A 1 85 ? 8.569 -9.293 5.272 1.00 70.31 85 GLU A N 1
ATOM 707 C CA . GLU A 1 85 ? 9.211 -10.103 6.318 1.00 70.31 85 GLU A CA 1
ATOM 708 C C . GLU A 1 85 ? 9.709 -9.251 7.495 1.00 70.31 85 GLU A C 1
ATOM 710 O O . GLU A 1 85 ? 9.483 -9.621 8.644 1.00 70.31 85 GLU A O 1
ATOM 715 N N . THR A 1 86 ? 10.293 -8.077 7.233 1.00 63.78 86 THR A N 1
ATOM 716 C CA . THR A 1 86 ? 10.693 -7.112 8.276 1.00 63.78 86 THR A CA 1
ATOM 717 C C . THR A 1 86 ? 9.491 -6.699 9.112 1.00 63.78 86 THR A C 1
ATOM 719 O O . THR A 1 86 ? 9.559 -6.652 10.338 1.00 63.78 86 THR A O 1
ATOM 722 N N . ILE A 1 87 ? 8.363 -6.424 8.459 1.00 60.53 87 ILE A N 1
ATOM 723 C CA . ILE A 1 87 ? 7.130 -6.096 9.160 1.00 60.53 87 ILE A CA 1
ATOM 724 C C . ILE A 1 87 ? 6.653 -7.298 9.983 1.00 60.53 87 ILE A C 1
ATOM 726 O O . ILE A 1 87 ? 6.376 -7.125 11.164 1.00 60.53 87 ILE A O 1
ATOM 730 N N . LYS A 1 88 ? 6.570 -8.507 9.419 1.00 64.00 88 LYS A N 1
ATOM 731 C CA . LYS A 1 88 ? 6.139 -9.698 10.177 1.00 64.00 88 LYS A CA 1
ATOM 732 C C . LYS A 1 88 ? 7.025 -9.962 11.398 1.00 64.00 88 LYS A C 1
ATOM 734 O O . LYS A 1 88 ? 6.507 -10.321 12.447 1.00 64.00 88 LYS A O 1
ATOM 739 N N . SER A 1 89 ? 8.338 -9.777 11.258 1.00 65.81 89 SER A N 1
ATOM 740 C CA . SER A 1 89 ? 9.326 -9.904 12.337 1.00 65.81 89 SER A CA 1
ATOM 741 C C . SER A 1 89 ? 9.069 -8.886 13.452 1.00 65.81 89 SER A C 1
ATOM 743 O O . SER A 1 89 ? 8.933 -9.254 14.619 1.00 65.81 89 SER A O 1
ATOM 745 N N . LYS A 1 90 ? 8.918 -7.605 13.090 1.00 56.12 90 LYS A N 1
ATOM 746 C CA . LYS A 1 90 ? 8.675 -6.509 14.042 1.00 56.12 90 LYS A CA 1
ATOM 747 C C . LYS A 1 90 ? 7.268 -6.533 14.647 1.00 56.12 90 LYS A C 1
ATOM 749 O O . LYS A 1 90 ? 7.078 -6.078 15.772 1.00 56.12 90 LYS A O 1
ATOM 754 N N . TYR A 1 91 ? 6.293 -7.074 13.920 1.00 60.59 91 TYR A N 1
ATOM 755 C CA . TYR A 1 91 ? 4.873 -7.087 14.272 1.00 60.59 91 TYR A CA 1
ATOM 756 C C . TYR A 1 91 ? 4.289 -8.495 14.065 1.00 60.59 91 TYR A C 1
ATOM 758 O O . TYR A 1 91 ? 3.473 -8.705 13.164 1.00 60.59 91 TYR A O 1
ATOM 766 N N . PRO A 1 92 ? 4.675 -9.475 14.904 1.00 59.25 92 PRO A N 1
ATOM 767 C CA . PRO A 1 92 ? 4.286 -10.881 14.749 1.00 59.25 92 PRO A CA 1
ATOM 768 C C . PRO A 1 92 ? 2.778 -11.118 14.900 1.00 59.25 92 PRO A C 1
ATOM 770 O O . PRO A 1 92 ? 2.259 -12.123 14.423 1.00 59.25 92 PRO A O 1
ATOM 773 N N . GLU A 1 93 ? 2.062 -10.175 15.517 1.00 65.56 93 GLU A N 1
ATOM 774 C CA . GLU A 1 93 ? 0.598 -10.182 15.610 1.00 65.56 93 GLU A CA 1
ATOM 775 C C . GLU A 1 93 ? -0.106 -9.435 14.460 1.00 65.56 93 GLU A C 1
ATOM 777 O O . GLU A 1 93 ? -1.316 -9.203 14.513 1.00 65.56 93 GLU A O 1
ATOM 782 N N . GLY A 1 94 ? 0.645 -9.054 13.425 1.00 62.41 94 GLY A N 1
ATOM 783 C CA . GLY A 1 94 ? 0.137 -8.600 12.137 1.00 62.41 94 GLY A CA 1
ATOM 784 C C . GLY A 1 94 ? -0.417 -7.175 12.082 1.00 62.41 94 GLY A C 1
ATOM 785 O O . GLY A 1 94 ? -0.690 -6.512 13.091 1.00 62.41 94 GLY A O 1
ATOM 786 N N . PHE A 1 95 ? -0.589 -6.739 10.836 1.00 73.69 95 PHE A N 1
ATOM 787 C CA . PHE A 1 95 ? -1.459 -5.641 10.443 1.00 73.69 95 PHE A CA 1
ATOM 788 C C . PHE A 1 95 ? -2.916 -6.053 10.567 1.00 73.69 95 PHE A C 1
ATOM 790 O O . PHE A 1 95 ? -3.255 -7.224 10.400 1.00 73.69 95 PHE A O 1
ATOM 797 N N . PHE A 1 96 ? -3.780 -5.081 10.822 1.00 77.31 96 PHE A N 1
ATOM 798 C CA . PHE A 1 96 ? -5.200 -5.345 10.973 1.00 77.31 96 PHE A CA 1
ATOM 799 C C . PHE A 1 96 ? -5.991 -4.406 10.073 1.00 77.31 96 PHE A C 1
ATOM 801 O O . PHE A 1 96 ? -6.000 -3.194 10.273 1.00 77.31 96 PHE A O 1
ATOM 808 N N . GLU A 1 97 ? -6.626 -4.972 9.055 1.00 90.12 97 GLU A N 1
ATOM 809 C CA . GLU A 1 97 ? -7.547 -4.251 8.186 1.00 90.12 97 GLU A CA 1
ATOM 810 C C . GLU A 1 97 ? -8.978 -4.460 8.659 1.00 90.12 97 GLU A C 1
ATOM 812 O O . GLU A 1 97 ? -9.362 -5.557 9.089 1.00 90.12 97 GLU A O 1
ATOM 817 N N . CYS A 1 98 ? -9.765 -3.392 8.582 1.00 90.38 98 CYS A N 1
ATOM 818 C CA . CYS A 1 98 ? -11.152 -3.401 9.000 1.00 90.38 98 CYS A CA 1
ATOM 819 C C . CYS A 1 98 ? -12.043 -2.601 8.067 1.00 90.38 98 CYS A C 1
ATOM 821 O O . CYS A 1 98 ? -11.605 -1.621 7.468 1.00 90.38 98 CYS A O 1
ATOM 823 N N . ARG A 1 99 ? -13.337 -2.918 8.104 1.00 93.25 99 ARG A N 1
ATOM 824 C CA . ARG A 1 99 ? -14.408 -2.096 7.546 1.00 93.25 99 ARG A CA 1
ATOM 825 C C . ARG A 1 99 ? -15.509 -1.854 8.576 1.00 93.25 99 ARG A C 1
ATOM 827 O O . ARG A 1 99 ? -15.816 -2.736 9.382 1.00 93.25 99 ARG A O 1
ATOM 834 N N . ASN A 1 100 ? -16.110 -0.668 8.570 1.00 91.94 100 ASN A N 1
ATOM 835 C CA . ASN A 1 100 ? -17.310 -0.382 9.362 1.00 91.94 100 ASN A CA 1
ATOM 836 C C . ASN A 1 100 ? -18.592 -0.439 8.506 1.00 91.94 100 ASN A C 1
ATOM 838 O O . ASN A 1 100 ? -18.559 -0.634 7.292 1.00 91.94 100 ASN A O 1
ATOM 842 N N . GLN A 1 101 ? -19.756 -0.266 9.137 1.00 90.31 101 GLN A N 1
ATOM 843 C CA . GLN A 1 101 ? -21.055 -0.342 8.446 1.00 90.31 101 GLN A CA 1
ATOM 844 C C . GLN A 1 101 ? -21.278 0.776 7.414 1.00 90.31 101 GLN A C 1
ATOM 846 O O . GLN A 1 101 ? -22.107 0.616 6.521 1.00 90.31 101 GLN A O 1
ATOM 851 N N . ASN A 1 102 ? -20.530 1.877 7.514 1.00 89.44 102 ASN A N 1
ATOM 852 C CA . ASN A 1 102 ? -20.585 2.996 6.573 1.00 89.44 102 ASN A CA 1
ATOM 853 C C . ASN A 1 102 ? -19.678 2.775 5.350 1.00 89.44 102 ASN A C 1
ATOM 855 O O . ASN A 1 102 ? -19.647 3.609 4.448 1.00 89.44 102 ASN A O 1
ATOM 859 N N . GLY A 1 103 ? -18.941 1.660 5.307 1.00 90.69 103 GLY A N 1
ATOM 860 C CA . GLY A 1 103 ? -18.006 1.340 4.233 1.00 90.69 103 GLY A CA 1
ATOM 861 C C . GLY A 1 103 ? -16.635 2.001 4.376 1.00 90.69 103 GLY A C 1
ATOM 862 O O . GLY A 1 103 ? -15.812 1.842 3.475 1.00 90.69 103 GLY A O 1
ATOM 863 N N . GLU A 1 104 ? -16.368 2.700 5.483 1.00 95.00 104 GLU A N 1
ATOM 864 C CA . GLU A 1 104 ? -15.039 3.232 5.788 1.00 95.00 104 GLU A CA 1
ATOM 865 C C . GLU A 1 104 ? -14.093 2.086 6.133 1.00 95.00 104 GLU A C 1
ATOM 867 O O . GLU A 1 104 ? -14.500 1.080 6.723 1.00 95.00 104 GLU A O 1
ATOM 872 N N . ILE A 1 105 ? -12.829 2.254 5.763 1.00 96.12 105 ILE A N 1
ATOM 873 C CA . ILE A 1 105 ? -11.777 1.260 5.943 1.00 96.12 105 ILE A CA 1
ATOM 874 C C . ILE A 1 105 ? -10.740 1.813 6.909 1.00 96.12 105 ILE A C 1
ATOM 876 O O . ILE A 1 105 ? -10.315 2.961 6.785 1.00 96.12 105 ILE A O 1
ATOM 880 N N . ALA A 1 106 ? -10.313 0.980 7.850 1.00 95.00 106 ALA A N 1
ATOM 881 C CA . ALA A 1 106 ? -9.206 1.268 8.746 1.00 95.00 106 ALA A CA 1
ATOM 882 C C . ALA A 1 106 ? -8.062 0.288 8.485 1.00 95.00 106 ALA A C 1
ATOM 884 O O . ALA A 1 106 ? -8.287 -0.918 8.399 1.00 95.00 106 ALA A O 1
ATOM 885 N N . ALA A 1 107 ? -6.841 0.808 8.402 1.00 93.50 107 ALA A N 1
ATOM 886 C CA . ALA A 1 107 ? -5.620 0.018 8.365 1.00 93.50 107 ALA A CA 1
ATOM 887 C C . ALA A 1 107 ? -4.813 0.286 9.633 1.00 93.50 107 ALA A C 1
ATOM 889 O O . ALA A 1 107 ? -4.317 1.397 9.847 1.00 93.50 107 ALA A O 1
ATOM 890 N N . PHE A 1 108 ? -4.684 -0.736 10.470 1.00 90.50 108 PHE A N 1
ATOM 891 C CA . PHE A 1 108 ? -3.830 -0.719 11.642 1.00 90.50 108 PHE A CA 1
ATOM 892 C C . PHE A 1 108 ? -2.411 -1.111 11.249 1.00 90.50 108 PHE A C 1
ATOM 894 O O . PHE A 1 108 ? -2.151 -2.237 10.820 1.00 90.50 108 PHE A O 1
ATOM 901 N N . LEU A 1 109 ? -1.514 -0.145 11.373 1.00 87.62 109 LEU A N 1
ATOM 902 C CA . LEU A 1 109 ? -0.152 -0.160 10.870 1.00 87.62 109 LEU A CA 1
ATOM 903 C C . LEU A 1 109 ? 0.794 0.252 12.007 1.00 87.62 109 LEU A C 1
ATOM 905 O O . LEU A 1 109 ? 0.372 0.913 12.956 1.00 87.62 109 LEU A O 1
ATOM 909 N N . PRO A 1 110 ? 2.080 -0.093 11.939 1.00 78.94 110 PRO A N 1
ATOM 910 C CA . PRO A 1 110 ? 3.063 0.529 12.792 1.00 78.94 110 PRO A CA 1
ATOM 911 C C . PRO A 1 110 ? 3.235 1.996 12.415 1.00 78.94 110 PRO A C 1
ATOM 913 O O . PRO A 1 110 ? 3.106 2.382 11.248 1.00 78.94 110 PRO A O 1
ATOM 916 N N . GLU A 1 111 ? 3.521 2.810 13.420 1.00 84.44 111 GLU A N 1
ATOM 917 C CA . GLU A 1 111 ? 3.828 4.217 13.214 1.00 84.44 111 GLU A CA 1
ATOM 918 C C . GLU A 1 111 ? 5.319 4.364 12.864 1.00 84.44 111 GLU A C 1
ATOM 920 O O . GLU A 1 111 ? 6.167 3.884 13.616 1.00 84.44 111 GLU A O 1
ATOM 925 N N . PRO A 1 112 ? 5.670 4.975 11.716 1.00 71.31 112 PRO A N 1
ATOM 926 C CA . PRO A 1 112 ? 7.067 5.154 11.324 1.00 71.31 112 PRO A CA 1
ATOM 927 C C . PRO A 1 112 ? 7.810 6.222 12.141 1.00 71.31 112 PRO A C 1
ATOM 929 O O . PRO A 1 112 ? 9.031 6.305 12.028 1.00 71.31 112 PRO A O 1
ATOM 932 N N . SER A 1 113 ? 7.115 7.067 12.910 1.00 74.06 113 SER A N 1
ATOM 933 C CA . SER A 1 113 ? 7.746 8.105 13.731 1.00 74.06 113 SER A CA 1
ATOM 934 C C . SER A 1 113 ? 8.082 7.645 15.152 1.00 74.06 113 SER A C 1
ATOM 936 O O . SER A 1 113 ? 7.337 6.900 15.773 1.00 74.06 113 SER A O 1
ATOM 938 N N . ASP A 1 114 ? 9.145 8.207 15.734 1.00 71.62 114 ASP A N 1
ATOM 939 C CA . ASP A 1 114 ? 9.613 7.898 17.101 1.00 71.62 114 ASP A CA 1
ATOM 940 C C . ASP A 1 114 ? 8.637 8.305 18.227 1.00 71.62 114 ASP A C 1
ATOM 942 O O . ASP A 1 114 ? 8.931 8.145 19.412 1.00 71.62 114 ASP A O 1
ATOM 946 N N . LYS A 1 115 ? 7.500 8.922 17.885 1.00 75.12 115 LYS A N 1
ATOM 947 C CA . LYS A 1 115 ? 6.563 9.515 18.852 1.00 75.12 115 LYS A CA 1
ATOM 948 C C . LYS A 1 115 ? 5.477 8.555 19.318 1.00 75.12 115 LYS A C 1
ATOM 950 O O . LYS A 1 115 ? 4.853 8.828 20.338 1.00 75.12 115 LYS A O 1
ATOM 955 N N . ALA A 1 116 ? 5.222 7.498 18.560 1.00 80.31 116 ALA A N 1
ATOM 956 C CA . ALA A 1 116 ? 4.196 6.509 18.840 1.00 80.31 116 ALA A CA 1
ATOM 957 C C . ALA A 1 116 ? 4.591 5.185 18.181 1.00 80.31 116 ALA A C 1
ATOM 959 O O . ALA A 1 116 ? 5.432 5.153 17.292 1.00 80.31 116 ALA A O 1
ATOM 960 N N . ASN A 1 117 ? 3.985 4.086 18.620 1.00 82.62 117 ASN A N 1
ATOM 961 C CA . ASN A 1 117 ? 4.335 2.756 18.114 1.00 82.62 117 ASN A CA 1
ATOM 962 C C . ASN A 1 117 ? 3.374 2.287 17.019 1.00 82.62 117 ASN A C 1
ATOM 964 O O . ASN A 1 117 ? 3.729 1.465 16.172 1.00 82.62 117 ASN A O 1
ATOM 968 N N . PHE A 1 118 ? 2.149 2.811 17.034 1.00 87.88 118 PHE A N 1
ATOM 969 C CA . PHE A 1 118 ? 1.060 2.327 16.207 1.00 87.88 118 PHE A CA 1
ATOM 970 C C . PHE A 1 118 ? 0.277 3.462 15.563 1.00 87.88 118 PHE A C 1
ATOM 972 O O . PHE A 1 118 ? 0.156 4.550 16.124 1.00 87.88 118 PHE A O 1
ATOM 979 N N . ARG A 1 119 ? -0.305 3.176 14.403 1.00 91.31 119 ARG A N 1
ATOM 980 C CA . ARG A 1 119 ? -1.127 4.090 13.617 1.00 91.31 119 ARG A CA 1
ATOM 981 C C . ARG A 1 119 ? -2.375 3.376 13.109 1.00 91.31 119 ARG A C 1
ATOM 983 O O . ARG A 1 119 ? -2.310 2.242 12.648 1.00 91.31 119 ARG A O 1
ATOM 990 N N . ILE A 1 120 ? -3.502 4.072 13.114 1.00 93.50 120 ILE A N 1
ATOM 991 C CA . ILE A 1 120 ? -4.699 3.695 12.363 1.00 93.50 120 ILE A CA 1
ATOM 992 C C . ILE A 1 120 ? -4.848 4.702 11.231 1.00 93.50 120 ILE A C 1
ATOM 994 O O . ILE A 1 120 ? -5.081 5.881 11.488 1.00 93.50 120 ILE A O 1
ATOM 998 N N . ALA A 1 121 ? -4.699 4.253 9.987 1.00 94.25 121 ALA A N 1
ATOM 999 C CA . ALA A 1 121 ? -5.011 5.054 8.808 1.00 94.25 121 ALA A CA 1
ATOM 1000 C C . ALA A 1 121 ? -6.460 4.801 8.381 1.00 94.25 121 ALA A C 1
ATOM 1002 O O . ALA A 1 121 ? -6.874 3.649 8.263 1.00 94.25 121 ALA A O 1
ATOM 1003 N N . LEU A 1 122 ? -7.220 5.873 8.159 1.00 95.38 122 LEU A N 1
ATOM 1004 C CA . LEU A 1 122 ? -8.634 5.826 7.801 1.00 95.38 122 LEU A CA 1
ATOM 1005 C C . LEU A 1 122 ? -8.841 6.235 6.345 1.00 95.38 122 LEU A C 1
ATOM 1007 O O . LEU A 1 122 ? -8.317 7.251 5.878 1.00 95.38 122 LEU A O 1
ATOM 1011 N N . TYR A 1 123 ? -9.667 5.461 5.651 1.00 95.94 123 TYR A N 1
ATOM 1012 C CA . TYR A 1 123 ? -9.998 5.633 4.246 1.00 95.94 123 TYR A CA 1
ATOM 1013 C C . TYR A 1 123 ? -11.511 5.592 4.047 1.00 95.94 123 TYR A C 1
ATOM 1015 O O . TYR A 1 123 ? -12.235 4.860 4.722 1.00 95.94 123 TYR A O 1
ATOM 1023 N N . SER A 1 124 ? -11.981 6.344 3.060 1.00 94.19 124 SER A N 1
ATOM 1024 C CA . SER A 1 124 ? -13.336 6.231 2.519 1.00 94.19 124 SER A CA 1
ATOM 1025 C C . SER A 1 124 ? -13.274 5.844 1.048 1.00 94.19 124 SER A C 1
ATOM 1027 O O . SER A 1 124 ? -12.205 5.838 0.444 1.00 94.19 124 SER A O 1
ATOM 1029 N N . LEU A 1 125 ? -14.433 5.642 0.424 1.00 92.94 125 LEU A N 1
ATOM 1030 C CA . LEU A 1 125 ? -14.536 5.519 -1.032 1.00 92.94 125 LEU A CA 1
ATOM 1031 C C . LEU A 1 125 ? -14.087 6.780 -1.792 1.00 92.94 125 LEU A C 1
ATOM 1033 O O . LEU A 1 125 ? -13.896 6.709 -3.000 1.00 92.94 125 LEU A O 1
ATOM 1037 N N . ASN A 1 126 ? -13.932 7.922 -1.118 1.00 91.81 126 ASN A N 1
ATOM 1038 C CA . ASN A 1 126 ? -13.519 9.193 -1.719 1.00 91.81 126 ASN A CA 1
ATOM 1039 C C . ASN A 1 126 ? -12.040 9.519 -1.488 1.00 91.81 126 ASN A C 1
ATOM 1041 O O . ASN A 1 126 ? -11.624 10.632 -1.788 1.00 91.81 126 ASN A O 1
ATOM 1045 N N . GLY A 1 127 ? -11.264 8.590 -0.927 1.00 91.94 127 GLY A N 1
ATOM 1046 C CA . GLY A 1 127 ? -9.839 8.778 -0.672 1.00 91.94 127 GLY A CA 1
ATOM 1047 C C . GLY A 1 127 ? -9.450 8.642 0.803 1.00 91.94 127 GLY A C 1
ATOM 1048 O O . GLY A 1 127 ? -10.287 8.293 1.651 1.00 91.94 127 GLY A O 1
ATOM 1049 N N . PRO A 1 128 ? -8.169 8.911 1.114 1.00 92.50 128 PRO A N 1
ATOM 1050 C CA . PRO A 1 128 ? -7.666 8.986 2.483 1.00 92.50 128 PRO A CA 1
ATOM 1051 C C . PRO A 1 128 ? -8.399 10.068 3.289 1.00 92.50 128 PRO A C 1
ATOM 1053 O O . PRO A 1 128 ? -8.640 11.158 2.777 1.00 92.50 128 PRO A O 1
ATOM 1056 N N . ILE A 1 129 ? -8.740 9.774 4.547 1.00 92.69 129 ILE A N 1
ATOM 1057 C CA . ILE A 1 129 ? -9.401 10.729 5.453 1.00 92.69 129 ILE A CA 1
ATOM 1058 C C . ILE A 1 129 ? -8.373 11.347 6.400 1.00 92.69 129 ILE A C 1
ATOM 1060 O O . ILE A 1 129 ? -8.155 12.554 6.409 1.00 92.69 129 ILE A O 1
ATOM 1064 N N . THR A 1 130 ? -7.781 10.508 7.248 1.00 92.50 130 THR A N 1
ATOM 1065 C CA . THR A 1 130 ? -6.881 10.919 8.327 1.00 92.50 130 THR A CA 1
ATOM 1066 C C . THR A 1 130 ? -6.111 9.708 8.847 1.00 92.50 130 THR A C 1
ATOM 1068 O O . THR A 1 130 ? -6.334 8.575 8.415 1.00 92.50 130 THR A O 1
ATOM 1071 N N . HIS A 1 131 ? -5.212 9.938 9.795 1.00 92.44 131 HIS A N 1
ATOM 1072 C CA . HIS A 1 131 ? -4.637 8.886 10.614 1.00 92.44 131 HIS A CA 1
ATOM 1073 C C . HIS A 1 131 ? -4.567 9.321 12.079 1.00 92.44 131 HIS A C 1
ATOM 1075 O O . HIS A 1 131 ? -4.496 10.510 12.393 1.00 92.44 131 HIS A O 1
ATOM 1081 N N . HIS A 1 132 ? -4.568 8.336 12.969 1.00 92.69 132 HIS A N 1
ATOM 1082 C CA . HIS A 1 132 ? -4.394 8.516 14.406 1.00 92.69 132 HIS A CA 1
ATOM 1083 C C . HIS A 1 132 ? -3.248 7.643 14.893 1.00 92.69 132 HIS A C 1
ATOM 1085 O O . HIS A 1 132 ? -3.078 6.531 14.395 1.00 92.69 132 HIS A O 1
ATOM 1091 N N . THR A 1 133 ? -2.470 8.137 15.851 1.00 93.25 133 THR A N 1
ATOM 1092 C CA . THR A 1 133 ? -1.326 7.421 16.419 1.00 93.25 133 THR A CA 1
ATOM 1093 C C . THR A 1 133 ? -1.583 7.029 17.870 1.00 93.25 133 THR A C 1
ATOM 1095 O O . THR A 1 133 ? -2.287 7.729 18.598 1.00 93.25 133 THR A O 1
ATOM 1098 N N . TYR A 1 134 ? -1.016 5.896 18.283 1.00 88.94 134 TYR A N 1
ATOM 1099 C CA . TYR A 1 134 ? -1.225 5.283 19.593 1.00 88.94 134 TYR A CA 1
ATOM 1100 C C . TYR A 1 134 ? 0.089 4.744 20.153 1.00 88.94 134 TYR A C 1
ATOM 1102 O O . TYR A 1 134 ? 0.965 4.270 19.420 1.00 88.94 134 TYR A O 1
ATOM 1110 N N . ASN A 1 135 ? 0.220 4.796 21.477 1.00 87.94 135 ASN A N 1
ATOM 1111 C CA . ASN A 1 135 ? 1.425 4.334 22.162 1.00 87.94 135 ASN A CA 1
ATOM 1112 C C . ASN A 1 135 ? 1.387 2.829 22.439 1.00 87.94 135 ASN A C 1
ATOM 1114 O O . ASN A 1 135 ? 2.443 2.199 22.523 1.00 87.94 135 ASN A O 1
ATOM 1118 N N . SER A 1 136 ? 0.188 2.252 22.544 1.00 85.69 136 SER A N 1
ATOM 1119 C CA . SER A 1 136 ? -0.023 0.822 22.763 1.00 85.69 136 SER A CA 1
ATOM 1120 C C . SER A 1 136 ? -0.956 0.207 21.721 1.00 85.69 136 SER A C 1
ATOM 1122 O O . SER A 1 136 ? -1.737 0.897 21.059 1.00 85.69 136 SER A O 1
ATOM 1124 N N . ARG A 1 137 ? -0.854 -1.115 21.569 1.00 84.50 137 ARG A N 1
ATOM 1125 C CA . ARG A 1 137 ? -1.690 -1.890 20.648 1.00 84.50 137 ARG A CA 1
ATOM 1126 C C . ARG A 1 137 ? -3.125 -1.949 21.158 1.00 84.50 137 ARG A C 1
ATOM 1128 O O . ARG A 1 137 ? -4.061 -1.823 20.378 1.00 84.50 137 ARG A O 1
ATOM 1135 N N . GLU A 1 138 ? -3.280 -2.102 22.465 1.00 82.44 138 GLU A N 1
ATOM 1136 C CA . GLU A 1 138 ? -4.550 -2.181 23.173 1.00 82.44 138 GLU A CA 1
ATOM 1137 C C . GLU A 1 138 ? -5.387 -0.916 22.956 1.00 82.44 138 GLU A C 1
ATOM 1139 O O . GLU A 1 138 ? -6.547 -1.026 22.570 1.00 82.44 138 GLU A O 1
ATOM 1144 N N . GLU A 1 139 ? -4.792 0.275 23.103 1.00 85.31 139 GLU A N 1
ATOM 1145 C CA . GLU A 1 139 ? -5.475 1.554 22.847 1.00 85.31 139 GLU A CA 1
ATOM 1146 C C . GLU A 1 139 ? -6.014 1.648 21.415 1.00 85.31 139 GLU A C 1
ATOM 1148 O O . GLU A 1 139 ? -7.161 2.044 21.199 1.00 85.31 139 GLU A O 1
ATOM 1153 N N . ALA A 1 140 ? -5.204 1.255 20.431 1.00 88.38 140 ALA A N 1
ATOM 1154 C CA . ALA A 1 140 ? -5.605 1.294 19.031 1.00 88.38 140 ALA A CA 1
ATOM 1155 C C . ALA A 1 140 ? -6.731 0.288 18.728 1.00 88.38 140 ALA A C 1
ATOM 1157 O O . ALA A 1 140 ? -7.710 0.618 18.057 1.00 88.38 140 ALA A O 1
ATOM 1158 N N . LEU A 1 141 ? -6.629 -0.938 19.249 1.00 83.12 141 LEU A N 1
ATOM 1159 C CA . LEU A 1 141 ? -7.661 -1.962 19.073 1.00 83.12 141 LEU A CA 1
ATOM 1160 C C . LEU A 1 141 ? -8.976 -1.575 19.763 1.00 83.12 141 LEU A C 1
ATOM 1162 O O . LEU A 1 141 ? -10.052 -1.812 19.207 1.00 83.12 141 LEU A O 1
ATOM 1166 N N . GLU A 1 142 ? -8.907 -0.951 20.940 1.00 78.00 142 GLU A N 1
ATOM 1167 C CA . GLU A 1 142 ? -10.082 -0.406 21.617 1.00 78.00 142 GLU A CA 1
ATOM 1168 C C . GLU A 1 142 ? -10.783 0.669 20.782 1.00 78.00 142 GLU A C 1
ATOM 1170 O O . GLU A 1 142 ? -12.014 0.678 20.729 1.00 78.00 142 GLU A O 1
ATOM 1175 N N . GLU A 1 143 ? -10.032 1.557 20.126 1.00 85.62 143 GLU A N 1
ATOM 1176 C CA . GLU A 1 143 ? -10.611 2.585 19.258 1.00 85.62 143 GLU A CA 1
ATOM 1177 C C . GLU A 1 143 ? -11.360 1.966 18.073 1.00 85.62 143 GLU A C 1
ATOM 1179 O O . GLU A 1 143 ? -12.506 2.332 17.7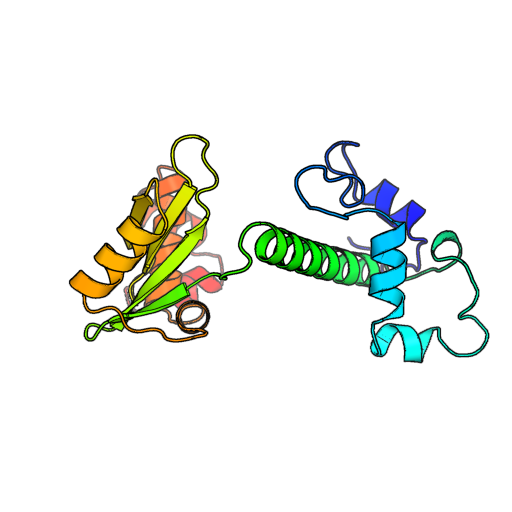98 1.00 85.62 143 GLU A O 1
ATOM 1184 N N . LEU A 1 144 ? -10.750 0.984 17.399 1.00 84.38 144 LEU A N 1
ATOM 1185 C CA . LEU A 1 144 ? -11.390 0.271 16.290 1.00 84.38 144 LEU A CA 1
ATOM 1186 C C . LEU A 1 144 ? -12.689 -0.404 16.742 1.00 84.38 144 LEU A C 1
ATOM 1188 O O . LEU A 1 144 ? -13.720 -0.282 16.074 1.00 84.38 144 LEU A O 1
ATOM 1192 N N . ALA A 1 145 ? -12.660 -1.071 17.898 1.00 72.88 145 ALA A N 1
ATOM 1193 C CA . ALA A 1 145 ? -13.828 -1.738 18.457 1.00 72.88 145 ALA A CA 1
ATOM 1194 C C . ALA A 1 145 ? -14.953 -0.746 18.806 1.00 72.88 145 ALA A C 1
ATOM 1196 O O . ALA A 1 145 ? -16.111 -0.985 18.452 1.00 72.88 145 ALA A O 1
ATOM 1197 N N . LYS A 1 146 ? -14.625 0.383 19.453 1.00 78.25 146 LYS A N 1
ATOM 1198 C CA . LYS A 1 146 ? -15.587 1.449 19.804 1.00 78.25 146 LYS A CA 1
ATOM 1199 C C . LYS A 1 146 ? -16.203 2.093 18.561 1.00 78.25 146 LYS A C 1
ATOM 1201 O O . LYS A 1 146 ? -17.394 2.396 18.561 1.00 78.25 146 LYS A O 1
ATOM 1206 N N . SER A 1 147 ? -15.419 2.227 17.495 1.00 81.56 147 SER A N 1
ATOM 1207 C CA . SER A 1 147 ? -15.830 2.825 16.220 1.00 81.56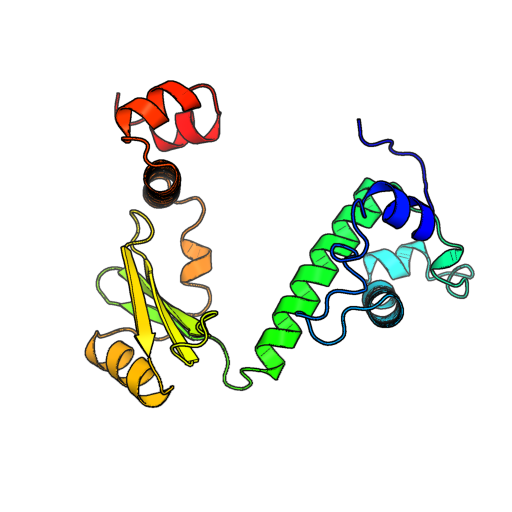 147 SER A CA 1
ATOM 1208 C C . SER A 1 147 ? -16.552 1.852 15.274 1.00 81.56 147 SER A C 1
ATOM 1210 O O . SER A 1 147 ? -16.836 2.185 14.124 1.00 81.56 147 SER A O 1
ATOM 1212 N N . GLY A 1 148 ? -16.885 0.642 15.741 1.00 81.88 148 GLY A N 1
ATOM 1213 C CA . GLY A 1 148 ? -17.696 -0.319 14.989 1.00 81.88 148 GLY A CA 1
ATOM 1214 C C . GLY A 1 148 ? -16.982 -0.950 13.792 1.00 81.88 148 GLY A C 1
ATOM 1215 O O . GLY A 1 148 ? -17.645 -1.498 12.904 1.00 81.88 148 GLY A O 1
ATOM 1216 N N . PHE A 1 149 ? -15.651 -0.886 13.761 1.00 86.88 149 PHE A N 1
ATOM 1217 C CA . PHE A 1 149 ? -14.841 -1.551 12.752 1.00 86.88 149 PHE A CA 1
ATOM 1218 C C . PHE A 1 149 ? -14.802 -3.057 13.004 1.00 86.88 149 PHE A C 1
ATOM 1220 O O . PHE A 1 149 ? -14.639 -3.523 14.132 1.00 86.88 149 PHE A O 1
ATOM 1227 N N . LYS A 1 150 ? -14.948 -3.830 11.929 1.00 82.56 150 LYS A N 1
ATOM 1228 C CA . LYS A 1 150 ? -14.825 -5.286 11.941 1.00 82.56 150 LYS A CA 1
ATOM 1229 C C . LYS A 1 150 ? -13.705 -5.705 11.015 1.00 82.56 150 LYS A C 1
ATOM 1231 O O . LYS A 1 150 ? -13.536 -5.102 9.961 1.00 82.56 150 LYS A O 1
ATOM 1236 N N . HIS A 1 151 ? -12.985 -6.746 11.412 1.00 85.06 151 HIS A N 1
ATOM 1237 C CA . HIS A 1 151 ? -11.900 -7.293 10.615 1.00 85.06 151 HIS A CA 1
ATOM 1238 C C . HIS A 1 151 ? -12.373 -7.691 9.212 1.00 85.06 151 HIS A C 1
ATOM 1240 O O . HIS A 1 151 ? -13.377 -8.396 9.081 1.00 85.06 151 HIS A O 1
ATOM 1246 N N . GLU A 1 152 ? -11.634 -7.261 8.194 1.00 86.62 152 GLU A N 1
ATOM 1247 C CA . GLU A 1 152 ? -11.856 -7.613 6.793 1.00 86.62 152 GLU A CA 1
ATOM 1248 C C . GLU A 1 152 ? -10.508 -7.577 6.060 1.00 86.62 152 GLU A C 1
ATOM 1250 O O . GLU A 1 152 ? -9.956 -6.508 5.817 1.00 86.62 152 GLU A O 1
ATOM 1255 N N . GLU A 1 153 ? -9.956 -8.749 5.748 1.00 85.75 153 GLU A N 1
ATOM 1256 C CA . GLU A 1 153 ? -8.700 -8.876 5.001 1.00 85.75 153 GLU A CA 1
ATOM 1257 C C . GLU A 1 153 ? -8.872 -8.393 3.550 1.00 85.75 153 GLU A C 1
ATOM 1259 O O . GLU A 1 153 ? -9.852 -8.745 2.888 1.00 85.75 153 GLU A O 1
ATOM 1264 N N . GLY A 1 154 ? -7.923 -7.594 3.050 1.00 86.75 154 GLY A N 1
ATOM 1265 C CA . GLY A 1 154 ? -7.971 -7.020 1.702 1.00 86.75 154 GLY A CA 1
ATOM 1266 C C . GLY A 1 154 ? -8.945 -5.844 1.568 1.00 86.75 154 GLY A C 1
ATOM 1267 O O . GLY A 1 154 ? -9.285 -5.439 0.452 1.00 86.75 154 GLY A O 1
ATOM 1268 N N . ALA A 1 155 ? -9.410 -5.278 2.685 1.00 90.81 155 ALA A N 1
ATOM 1269 C CA . ALA A 1 155 ? -10.254 -4.094 2.674 1.00 90.81 155 ALA A CA 1
ATOM 1270 C C . ALA A 1 155 ? -9.525 -2.908 2.030 1.00 90.81 155 ALA A C 1
ATOM 1272 O O . ALA A 1 155 ? -10.123 -2.204 1.216 1.00 90.81 155 ALA A O 1
ATOM 1273 N N . VAL A 1 156 ? -8.235 -2.708 2.315 1.00 91.12 156 VAL A N 1
ATOM 1274 C CA . VAL A 1 156 ? -7.447 -1.626 1.697 1.00 91.12 156 VAL A CA 1
ATOM 1275 C C . VAL A 1 156 ? -7.221 -1.893 0.208 1.00 91.12 156 VAL A C 1
ATOM 1277 O O . VAL A 1 156 ? -7.400 -0.989 -0.608 1.00 91.12 156 VAL A O 1
ATOM 1280 N N . ASP A 1 157 ? -6.927 -3.141 -0.162 1.00 90.00 157 ASP A N 1
ATOM 1281 C CA . ASP A 1 157 ? -6.719 -3.563 -1.555 1.00 90.00 157 ASP A CA 1
ATOM 12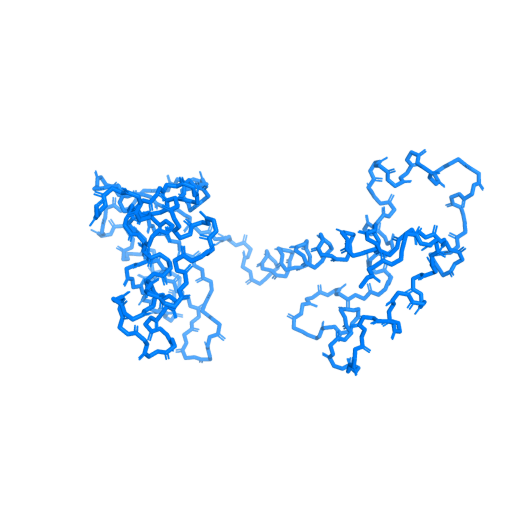82 C C . ASP A 1 157 ? -7.975 -3.413 -2.430 1.00 90.00 157 ASP A C 1
ATOM 1284 O O . ASP A 1 157 ? -7.885 -3.395 -3.658 1.00 90.00 157 ASP A O 1
ATOM 1288 N N . SER A 1 158 ? -9.154 -3.276 -1.813 1.00 90.56 158 SER A N 1
ATOM 1289 C CA . SER A 1 158 ? -10.415 -3.029 -2.521 1.00 90.56 158 SER A CA 1
ATOM 1290 C C . SER A 1 158 ? -10.578 -1.591 -3.033 1.00 90.56 158 SER A C 1
ATOM 1292 O O . SER A 1 158 ? -11.484 -1.332 -3.823 1.00 90.56 158 SER A O 1
ATOM 1294 N N . LEU A 1 159 ? -9.735 -0.652 -2.585 1.00 91.25 159 LEU A N 1
ATOM 1295 C CA . LEU A 1 159 ? -9.862 0.777 -2.887 1.00 91.25 159 LEU A CA 1
ATOM 1296 C C . LEU A 1 159 ? -9.267 1.202 -4.243 1.00 91.25 159 LEU A C 1
ATOM 1298 O O . LEU A 1 159 ? -9.933 1.966 -4.952 1.00 91.25 159 LEU A O 1
ATOM 1302 N N . PRO A 1 160 ? -8.053 0.763 -4.638 1.00 89.38 160 PRO A N 1
ATOM 1303 C CA . PRO A 1 160 ? -7.457 1.181 -5.902 1.00 89.38 160 PRO A CA 1
ATOM 1304 C C . PRO A 1 160 ? -8.329 0.824 -7.110 1.00 89.38 160 PRO A C 1
ATOM 1306 O O . PRO A 1 160 ? -8.811 -0.300 -7.246 1.00 89.38 160 PRO A O 1
ATOM 1309 N N . GLY A 1 161 ? -8.502 1.779 -8.024 1.00 85.50 161 GLY A N 1
ATOM 1310 C CA . GLY A 1 161 ? -9.340 1.615 -9.212 1.00 85.50 161 GLY A CA 1
ATOM 1311 C C . GLY A 1 161 ? -10.801 2.029 -9.019 1.00 85.50 161 GLY A C 1
ATOM 1312 O O . GLY A 1 161 ? -11.535 2.118 -10.008 1.00 85.50 161 GLY A O 1
ATOM 1313 N N . ILE A 1 162 ? -11.230 2.344 -7.792 1.00 91.19 162 ILE A N 1
ATOM 1314 C CA . ILE A 1 162 ? -12.475 3.082 -7.562 1.00 91.19 162 ILE A CA 1
ATOM 1315 C C . ILE A 1 162 ? -12.219 4.541 -7.952 1.00 91.19 162 ILE A C 1
ATOM 1317 O O . ILE A 1 162 ? -11.418 5.225 -7.322 1.00 91.19 162 ILE A O 1
ATOM 1321 N N . LEU A 1 163 ? -12.921 5.048 -8.972 1.00 92.00 163 LEU A N 1
ATOM 1322 C CA . LEU A 1 163 ? -12.655 6.383 -9.534 1.00 92.00 163 LEU A CA 1
ATOM 1323 C C . LEU A 1 163 ? -12.713 7.510 -8.495 1.00 92.00 163 LEU A C 1
ATOM 1325 O O . LEU A 1 163 ? -11.908 8.434 -8.556 1.00 92.00 163 LEU A O 1
ATOM 1329 N N . SER A 1 164 ? -13.646 7.448 -7.542 1.00 92.12 164 SER A N 1
ATOM 1330 C CA . SER A 1 164 ? -13.746 8.433 -6.459 1.00 92.12 164 SER A CA 1
ATOM 1331 C C . SER A 1 164 ? -12.569 8.362 -5.486 1.00 92.12 164 SER A C 1
ATOM 1333 O O . SER A 1 164 ? -12.131 9.399 -4.994 1.00 92.12 164 SER A O 1
ATOM 1335 N N . PHE A 1 165 ? -12.035 7.165 -5.242 1.00 93.88 165 PHE A N 1
ATOM 1336 C CA . PHE A 1 165 ? -10.885 6.963 -4.372 1.00 93.88 165 PHE A CA 1
ATOM 1337 C C . PHE A 1 165 ? -9.609 7.455 -5.047 1.00 93.88 165 PHE A C 1
ATOM 1339 O O . PHE A 1 165 ? -8.909 8.288 -4.478 1.00 93.88 165 PHE A O 1
ATOM 1346 N N . ASP A 1 166 ? -9.362 7.003 -6.282 1.00 92.38 166 ASP A N 1
ATOM 1347 C CA . ASP A 1 166 ? -8.225 7.424 -7.106 1.00 92.38 166 ASP A CA 1
ATOM 1348 C C . ASP A 1 166 ? -8.195 8.961 -7.219 1.00 92.38 166 ASP A C 1
ATOM 1350 O O . ASP A 1 166 ? -7.170 9.592 -6.966 1.00 92.38 166 ASP A O 1
ATOM 1354 N N . ARG A 1 167 ? -9.356 9.588 -7.470 1.00 93.25 167 ARG A N 1
ATOM 1355 C CA . ARG A 1 167 ? -9.506 11.052 -7.488 1.00 93.25 167 ARG A CA 1
ATOM 1356 C C . ARG A 1 167 ? -9.121 11.696 -6.153 1.00 93.25 167 ARG A C 1
ATOM 1358 O O . ARG A 1 167 ? -8.447 12.724 -6.142 1.00 93.25 167 ARG A O 1
ATOM 1365 N N . GLY A 1 168 ? -9.568 11.125 -5.037 1.00 93.31 168 GLY A N 1
ATOM 1366 C CA . GLY A 1 168 ? -9.226 11.597 -3.696 1.00 93.31 168 GLY A CA 1
ATOM 1367 C C . GLY A 1 168 ? -7.733 11.533 -3.402 1.00 93.31 168 GLY A C 1
ATOM 1368 O O . GLY A 1 168 ? -7.173 12.486 -2.864 1.00 93.31 168 GLY A O 1
ATOM 1369 N N . VAL A 1 169 ? -7.077 10.443 -3.808 1.00 92.94 169 VAL A N 1
ATOM 1370 C CA . VAL A 1 169 ? -5.618 10.288 -3.716 1.00 92.94 169 VAL A CA 1
ATOM 1371 C C . VAL A 1 169 ? -4.915 11.370 -4.533 1.00 92.94 169 VAL A C 1
ATOM 1373 O O . VAL A 1 169 ? -4.060 12.069 -3.996 1.00 92.94 169 VAL A O 1
ATOM 1376 N N . THR A 1 170 ? -5.318 11.570 -5.789 1.00 93.56 170 THR A N 1
ATOM 1377 C CA . THR A 1 170 ? -4.783 12.626 -6.662 1.00 93.56 170 THR A CA 1
ATOM 1378 C C . THR A 1 170 ? -4.916 14.015 -6.027 1.00 93.56 170 THR A C 1
ATOM 1380 O O . THR A 1 170 ? -3.952 14.779 -5.989 1.00 93.56 170 THR A O 1
ATOM 1383 N N . ILE A 1 171 ? -6.089 14.337 -5.473 1.00 92.94 171 ILE A N 1
ATOM 1384 C CA . ILE A 1 171 ? -6.318 15.608 -4.769 1.00 92.94 171 ILE A CA 1
ATOM 1385 C C . ILE A 1 171 ? -5.407 15.736 -3.542 1.00 92.94 171 ILE A C 1
ATOM 1387 O O . ILE A 1 171 ? -4.854 16.810 -3.308 1.00 92.94 171 ILE A O 1
ATOM 1391 N N . GLY A 1 172 ? -5.238 14.658 -2.773 1.00 90.56 172 GLY A N 1
ATOM 1392 C CA . GLY A 1 172 ? -4.334 14.620 -1.626 1.00 90.56 172 GLY A CA 1
ATOM 1393 C C . GLY A 1 172 ? -2.880 14.896 -2.013 1.00 90.56 172 GLY A C 1
ATOM 1394 O O . GLY A 1 172 ? -2.217 15.679 -1.341 1.00 90.56 172 GLY A O 1
ATOM 1395 N N . LEU A 1 173 ? -2.411 14.330 -3.129 1.00 91.94 173 LEU A N 1
ATOM 1396 C CA . LEU A 1 173 ? -1.066 14.584 -3.658 1.00 91.94 173 LEU A CA 1
ATOM 1397 C C . LEU A 1 173 ? -0.878 16.052 -4.057 1.00 91.94 173 LEU A C 1
ATOM 1399 O O . LEU A 1 173 ? 0.125 16.663 -3.703 1.00 91.94 173 LEU A O 1
ATOM 1403 N N . TRP A 1 174 ? -1.862 16.659 -4.725 1.00 92.50 174 TRP A N 1
ATOM 1404 C CA . TRP A 1 174 ? -1.807 18.094 -5.016 1.00 92.50 174 TRP A CA 1
ATOM 1405 C C . TRP A 1 174 ? -1.770 18.941 -3.745 1.00 92.50 174 TRP A C 1
ATOM 1407 O O . TRP A 1 174 ? -1.016 19.909 -3.683 1.00 92.50 174 TRP A O 1
ATOM 1417 N N . ALA A 1 175 ? -2.555 18.582 -2.727 1.00 90.12 175 ALA A N 1
ATOM 1418 C CA . ALA A 1 175 ? -2.564 19.300 -1.459 1.00 90.12 175 ALA A CA 1
ATOM 1419 C C . ALA A 1 175 ? -1.206 19.223 -0.738 1.00 90.12 175 ALA A C 1
ATOM 1421 O O . ALA A 1 175 ? -0.766 20.234 -0.193 1.00 90.12 175 ALA A O 1
ATOM 1422 N N . ASP A 1 176 ? -0.527 18.073 -0.788 1.00 90.06 176 ASP A N 1
ATOM 1423 C CA . ASP A 1 176 ? 0.828 17.888 -0.244 1.00 90.06 176 ASP A CA 1
ATOM 1424 C C . ASP A 1 176 ? 1.868 18.757 -0.977 1.00 90.06 176 ASP A C 1
ATOM 1426 O O . ASP A 1 176 ? 2.772 19.328 -0.370 1.00 90.06 176 ASP A O 1
ATOM 1430 N N . GLU A 1 177 ? 1.670 18.977 -2.280 1.00 92.25 177 GLU A N 1
ATOM 1431 C CA . GLU A 1 177 ? 2.452 19.927 -3.084 1.00 92.25 177 GLU A CA 1
ATOM 1432 C C . GLU A 1 177 ? 2.060 21.405 -2.856 1.00 92.25 177 GLU A C 1
ATOM 1434 O O . GLU A 1 177 ? 2.655 22.308 -3.452 1.00 92.25 177 GLU A O 1
ATOM 1439 N N . GLY A 1 178 ? 1.054 21.688 -2.022 1.00 93.12 178 GLY A N 1
ATOM 1440 C CA . GLY A 1 178 ? 0.523 23.037 -1.803 1.00 93.12 178 GLY A CA 1
ATOM 1441 C C . GLY A 1 178 ? -0.297 23.584 -2.979 1.00 93.12 178 GLY A C 1
ATOM 1442 O O . GLY A 1 178 ? -0.448 24.799 -3.128 1.00 93.12 178 GLY A O 1
ATOM 1443 N N . ILE A 1 179 ? -0.823 22.704 -3.831 1.00 93.69 179 ILE A N 1
ATOM 1444 C CA . ILE A 1 179 ? -1.549 23.042 -5.054 1.00 93.69 179 ILE A CA 1
ATOM 1445 C C . ILE A 1 179 ? -3.051 22.890 -4.835 1.00 93.69 179 ILE A C 1
ATOM 1447 O O . ILE A 1 179 ? -3.556 21.846 -4.425 1.00 93.69 179 ILE A O 1
ATOM 1451 N N . TRP A 1 180 ? -3.796 23.943 -5.170 1.00 93.31 180 TRP A N 1
ATOM 1452 C CA . TRP A 1 180 ? -5.255 23.901 -5.128 1.00 93.31 180 TRP A CA 1
ATOM 1453 C C . TRP A 1 180 ? -5.800 22.947 -6.209 1.00 93.31 180 TRP A C 1
ATOM 1455 O O . TRP A 1 180 ? -5.328 23.020 -7.346 1.00 93.31 180 TRP A O 1
ATOM 1465 N N . PRO A 1 181 ? -6.823 22.115 -5.925 1.00 93.00 181 PRO A N 1
ATOM 1466 C CA . PRO A 1 181 ? -7.358 21.132 -6.872 1.00 93.00 181 PRO A CA 1
ATOM 1467 C C . PRO A 1 181 ? -7.628 21.620 -8.302 1.00 93.00 181 PRO A C 1
ATOM 1469 O O . PRO A 1 181 ? -7.344 20.911 -9.260 1.00 93.00 181 PRO A O 1
ATOM 1472 N N . SER A 1 182 ? -8.143 22.838 -8.475 1.00 92.50 182 SER A N 1
ATOM 1473 C CA . SER A 1 182 ? -8.389 23.426 -9.798 1.00 92.50 182 SER A CA 1
ATOM 1474 C C . SER A 1 182 ? -7.097 23.675 -10.581 1.00 92.50 182 SER A C 1
ATOM 1476 O O . SER A 1 182 ? -7.044 23.429 -11.782 1.00 92.50 182 SER A O 1
ATOM 1478 N N . VAL A 1 183 ? -6.039 24.121 -9.902 1.00 95.12 183 VAL A N 1
ATOM 1479 C CA . VAL A 1 183 ? -4.715 24.346 -10.496 1.00 95.12 183 VAL A CA 1
ATOM 1480 C C . VAL A 1 183 ? -4.038 23.013 -10.810 1.00 95.12 183 VAL A C 1
ATOM 1482 O O . VAL A 1 183 ? -3.470 22.861 -11.890 1.00 95.12 183 VAL A O 1
ATOM 1485 N N . GLY A 1 184 ? -4.140 22.039 -9.899 1.00 94.69 184 GLY A N 1
ATOM 1486 C CA . GLY A 1 184 ? -3.622 20.685 -10.103 1.00 94.69 184 GLY A CA 1
ATOM 1487 C C . GLY A 1 184 ? -4.263 20.011 -11.314 1.00 94.69 184 GLY A C 1
ATOM 1488 O O . GLY A 1 184 ? -3.558 19.510 -12.190 1.00 94.69 184 GLY A O 1
ATOM 1489 N N . PHE A 1 185 ? -5.590 20.111 -11.439 1.00 94.69 185 PHE A N 1
ATOM 1490 C CA . PHE A 1 185 ? -6.308 19.611 -12.608 1.00 94.69 185 PHE A CA 1
ATOM 1491 C C . PHE A 1 185 ? -5.816 20.266 -13.901 1.00 94.69 185 PHE A C 1
ATOM 1493 O O . PHE A 1 185 ? -5.473 19.563 -14.845 1.00 94.69 185 PHE A O 1
ATOM 1500 N N . GLU A 1 186 ? -5.718 21.596 -13.958 1.00 94.88 186 GLU A N 1
ATOM 1501 C CA . GLU A 1 186 ? -5.266 22.288 -15.170 1.00 94.88 186 GLU A CA 1
ATOM 1502 C C . GLU A 1 186 ? -3.836 21.914 -15.584 1.00 94.88 186 GLU A C 1
ATOM 1504 O O . GLU A 1 186 ? -3.557 21.777 -16.781 1.00 94.88 186 GLU A O 1
ATOM 1509 N N . ARG A 1 187 ? -2.947 21.700 -14.607 1.00 93.44 187 ARG A N 1
ATOM 1510 C CA . ARG A 1 187 ? -1.576 21.223 -14.822 1.00 93.44 187 ARG A CA 1
ATOM 1511 C C . ARG A 1 187 ? -1.567 19.802 -15.390 1.00 93.44 187 ARG A C 1
ATOM 1513 O O . ARG A 1 187 ? -0.913 19.545 -16.403 1.00 93.44 187 ARG A O 1
ATOM 1520 N N . ASP A 1 188 ? -2.339 18.902 -14.785 1.00 93.88 188 ASP A N 1
ATOM 1521 C CA . ASP A 1 188 ? -2.203 17.457 -14.981 1.00 93.88 188 ASP A CA 1
ATOM 1522 C C . ASP A 1 188 ? -3.269 16.850 -15.912 1.00 93.88 188 ASP A C 1
ATOM 1524 O O . ASP A 1 188 ? -3.178 15.677 -16.268 1.00 93.88 188 ASP A O 1
ATOM 1528 N N . LYS A 1 189 ? -4.234 17.634 -16.420 1.00 93.50 189 LYS A N 1
ATOM 1529 C CA . LYS A 1 189 ? -5.324 17.184 -17.322 1.00 93.50 189 LYS A CA 1
ATOM 1530 C C . LYS A 1 189 ? -4.873 16.480 -18.602 1.00 93.50 189 LYS A C 1
ATOM 1532 O O . LYS A 1 189 ? -5.686 15.898 -19.317 1.00 93.50 189 LYS A O 1
ATOM 1537 N N . HIS A 1 190 ? -3.597 16.570 -18.958 1.00 91.38 190 HIS A N 1
ATOM 1538 C CA . HIS A 1 190 ? -3.027 15.861 -20.098 1.00 91.38 190 HIS A CA 1
ATOM 1539 C C . HIS A 1 190 ? -2.722 14.384 -19.778 1.00 91.38 190 HIS A C 1
ATOM 1541 O O . HIS A 1 190 ? -2.673 13.570 -20.704 1.00 91.38 190 HIS A O 1
ATOM 1547 N N . LEU A 1 191 ? -2.580 14.027 -18.498 1.00 90.62 191 LEU A N 1
ATOM 1548 C CA . LEU A 1 191 ? -2.315 12.670 -18.032 1.00 90.62 191 LEU A CA 1
ATOM 1549 C C . LEU A 1 191 ? -3.565 11.778 -18.190 1.00 90.62 191 LEU A C 1
ATOM 1551 O O . LEU A 1 191 ? -4.670 12.189 -17.825 1.00 90.62 191 LEU A O 1
ATOM 1555 N N . PRO A 1 192 ? -3.431 10.541 -18.713 1.00 89.06 192 PRO A N 1
ATOM 1556 C CA . PRO A 1 192 ? -4.580 9.667 -18.963 1.00 89.06 192 PRO A CA 1
ATOM 1557 C C . PRO A 1 192 ? -5.417 9.324 -17.723 1.00 89.06 192 PRO A C 1
ATOM 1559 O O . PRO A 1 192 ? -6.639 9.237 -17.826 1.00 89.06 192 PRO A O 1
ATOM 1562 N N . HIS A 1 193 ? -4.781 9.133 -16.563 1.00 84.06 193 HIS A N 1
ATOM 1563 C CA . HIS A 1 193 ? -5.482 8.778 -15.326 1.00 84.06 193 HIS A CA 1
ATOM 1564 C C . HIS A 1 193 ? -6.311 9.955 -14.789 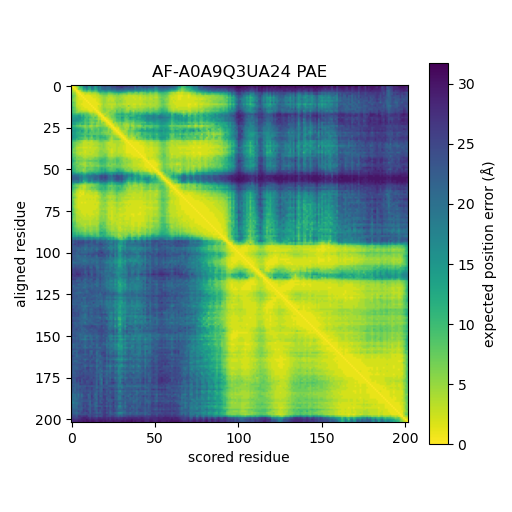1.00 84.06 193 HIS A C 1
ATOM 1566 O O . HIS A 1 193 ? -7.485 9.760 -14.49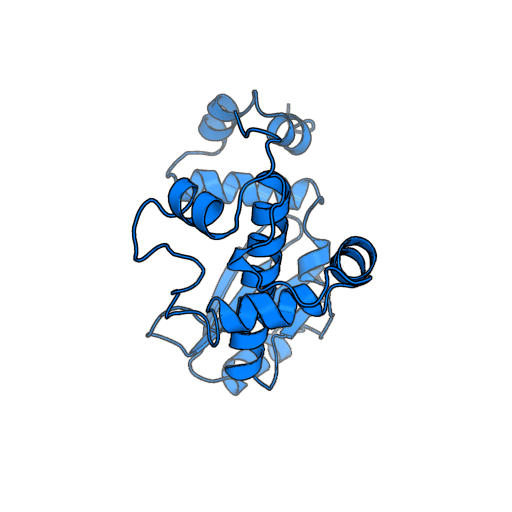7 1.00 84.06 193 HIS A O 1
ATOM 1572 N N . ILE A 1 194 ? -5.788 11.188 -14.844 1.00 90.56 194 ILE A N 1
ATOM 1573 C CA . ILE A 1 194 ? -6.527 12.412 -14.487 1.00 90.56 194 ILE A CA 1
ATOM 1574 C C . ILE A 1 194 ? -7.764 12.588 -15.367 1.00 90.56 194 ILE A C 1
ATOM 1576 O O . ILE A 1 194 ? -8.859 12.833 -14.867 1.00 90.56 194 ILE A O 1
ATOM 1580 N N . LYS A 1 195 ? -7.633 12.400 -16.687 1.00 88.12 195 LYS A N 1
ATOM 1581 C CA . LYS A 1 195 ? -8.793 12.460 -17.592 1.00 88.12 195 LYS A CA 1
ATOM 1582 C C . LYS A 1 195 ? -9.874 11.461 -17.199 1.00 88.12 195 LYS A C 1
ATOM 1584 O O . LYS A 1 195 ? -11.044 11.809 -17.224 1.00 88.12 195 LYS A O 1
ATOM 1589 N N . ARG A 1 196 ? -9.484 10.234 -16.849 1.00 87.94 196 ARG A N 1
ATOM 1590 C CA . ARG A 1 196 ? -10.402 9.170 -16.429 1.00 87.94 196 ARG A CA 1
ATOM 1591 C C . ARG A 1 196 ? -11.059 9.489 -15.083 1.00 87.94 196 ARG A C 1
ATOM 1593 O O . ARG A 1 196 ? -12.268 9.358 -14.954 1.00 87.94 196 ARG A O 1
ATOM 1600 N N . GLU A 1 197 ? -10.276 9.912 -14.098 1.00 89.00 197 GLU A N 1
ATOM 1601 C CA . GLU A 1 197 ? -10.729 10.213 -12.735 1.00 89.00 197 GLU A CA 1
ATOM 1602 C C . GLU A 1 197 ? -11.677 11.415 -12.676 1.00 89.00 197 GLU A C 1
ATOM 1604 O O . GLU A 1 197 ? -12.577 11.439 -11.839 1.00 89.00 197 GLU A O 1
ATOM 1609 N N . PHE A 1 198 ? -11.517 12.401 -13.563 1.00 89.38 198 PHE A N 1
ATOM 1610 C CA . PHE A 1 198 ? -12.279 13.656 -13.556 1.00 89.38 198 PHE A CA 1
ATOM 1611 C C . PHE A 1 198 ? -13.261 13.798 -14.735 1.00 89.38 198 PHE A C 1
ATOM 1613 O O . PHE A 1 198 ? -13.847 14.865 -14.905 1.00 89.38 198 PHE A O 1
ATOM 1620 N N . ALA A 1 199 ? -13.489 12.730 -15.512 1.00 81.38 199 ALA A N 1
ATOM 1621 C CA . ALA A 1 199 ? -14.342 12.735 -16.710 1.00 81.38 199 ALA A CA 1
ATOM 1622 C C . ALA A 1 199 ? -15.810 13.135 -16.463 1.00 81.38 199 ALA A C 1
ATOM 1624 O O . ALA A 1 199 ? -16.477 13.558 -17.398 1.00 81.38 199 ALA A O 1
ATOM 1625 N N . GLU A 1 200 ? -16.321 12.982 -15.237 1.00 63.69 200 GLU A N 1
ATOM 1626 C CA . GLU A 1 200 ? -17.737 13.218 -14.902 1.00 63.69 200 GLU A CA 1
ATOM 1627 C C . GLU A 1 200 ? -18.013 14.585 -14.246 1.00 63.69 200 GLU A C 1
ATOM 1629 O O . GLU A 1 200 ? -19.158 14.879 -13.918 1.00 63.69 200 GLU A O 1
ATOM 1634 N N . ASN A 1 201 ? -16.993 15.432 -14.054 1.00 51.91 201 ASN A N 1
ATOM 1635 C CA . ASN A 1 201 ? -17.135 16.726 -13.367 1.00 51.91 201 ASN A CA 1
ATOM 1636 C C . ASN A 1 201 ? -16.960 17.959 -14.280 1.00 51.91 201 ASN A C 1
ATOM 1638 O O . ASN A 1 201 ? -16.878 19.072 -13.757 1.00 51.91 201 ASN A O 1
ATOM 1642 N N . TYR A 1 202 ? -16.926 17.776 -15.608 1.00 42.59 202 TYR A N 1
ATOM 1643 C CA . TYR A 1 202 ? -16.916 18.850 -16.613 1.00 42.59 202 TYR A CA 1
ATOM 1644 C C . TYR A 1 202 ? -17.700 18.473 -17.870 1.00 42.59 202 TYR A C 1
ATOM 1646 O O . TYR A 1 202 ? -17.500 17.343 -18.367 1.00 42.59 202 TYR A O 1
#